Protein AF-A0A183H695-F1 (afdb_monomer_lite)

InterPro domains:
  IPR004589 DNA helicase, ATP-dependent, RecQ type [TIGR00614] (78-274)
  IPR011545 DEAD/DEAH-box helicase domain [PF00270] (89-266)
  IPR014001 Helicase superfamily 1/2, ATP-binding domain [PS51192] (96-278)
  IPR014001 Helicase superfamily 1/2, ATP-binding domain [SM00487] (84-280)
  IPR027417 P-loop containing nucleoside triphosphate hydrolase [G3DSA:3.40.50.300] (45-280)
  IPR027417 P-loop containing nucleoside triphosphate hydrolase [SSF52540] (64-277)

Foldseek 3Di:
DVVVVVVVVVVVVVVVVVVVVVVVVVVVVVVVVVVVVVVVVVVVVVVVVVVVVVVVLVVVLVVLQDCPDPCNVVLCVCCCVQVVHNDQFPPLSSLLSCVLVLAAAEEAAAPPNCPVCSQVSLLQVFLAAEEEAEADVVVVVVVCVSCVVSVQAEEEDEPPDDPVRVVVVLVLLQDSPRRYRYYYYYLVRVLVDPSVLVSNLNSQVVQVVVPDSRSHYAYEYEQLLLCDPPRPNPDPSSLCLLVVCVSRPSHHYYYYHNDDDPVSVVSSCVSNVPPDHSYD

pLDDT: mean 87.27, std 10.46, range [51.22, 97.56]

Sequence (280 aa):
MESTRLVGAKLSAELSKLDEELGKIEEDMRSLRKRKHMLLERKAQIEKRIAERNVKNESSLNIWDSDDFQWMKECRRVLHDVFKLNDFRPLQRAVINAVLLKEDCLVVMSTGSGKSLCYQLPAVIMQGIVLVVSPLVALVEDQLYQLKKLGIDAATLNQSTTKEEICRVQTALIDSKALLRLLYVTPEKLAKSKRIMNRLEKCNDLKRLKLLLYGFQLIAIDEVHCCSQWGHDFRPDFKFLNVLKRQFQGVPLIGLTATATADVIDDVKNILGIPGFFFF

Secondary structure (DSSP, 8-state):
-HHHHHHHHHHHHHHHHHHHHHHHHHHHHHHHHHHHHHHHHHHHHHHHHHHHHHHHHHHHHHHHS-S-STTHHHHHHHHHHTT--SSPPTTHHHHHHHHHTT--EEEE--TTS-TTHHHHHHHHHSSS-EEEE-S-HHHHHHHHHHHHHTT--EEEESSS--HHHHHHHHHHTT-TT----EEEE-HHHHHH-HHHHHHHHHHHHHHHHTT-TT---EEEETTGGGG-TTSTT--GGGGGGHHHHHHSTT--EEEEES---HHHHHHHHHHHT-S-PEE-

Radius of gyration: 29.47 Å; chains: 1; bounding box: 90×52×81 Å

Organism: NCBI:txid387005

Structure (mmCIF, N/CA/C/O backbone):
data_AF-A0A183H695-F1
#
_entry.id   AF-A0A183H695-F1
#
loop_
_atom_site.group_PDB
_atom_site.id
_atom_site.type_symbol
_atom_site.label_atom_id
_atom_site.label_alt_id
_atom_site.label_comp_id
_atom_site.label_asym_id
_atom_site.label_entity_id
_atom_site.label_seq_id
_atom_site.pdbx_PDB_ins_code
_atom_site.Cartn_x
_atom_site.Cartn_y
_atom_site.Cartn_z
_atom_site.occupancy
_atom_site.B_iso_or_equiv
_atom_site.auth_seq_id
_atom_site.auth_comp_id
_atom_site.auth_asym_id
_atom_site.auth_atom_id
_atom_site.pdbx_PDB_model_num
ATOM 1 N N . MET A 1 1 ? 68.224 33.679 -57.044 1.00 53.94 1 MET A N 1
ATOM 2 C CA . MET A 1 1 ? 68.102 32.200 -57.079 1.00 53.94 1 MET A CA 1
ATOM 3 C C . MET A 1 1 ? 68.116 31.561 -55.686 1.00 53.94 1 MET A C 1
ATOM 5 O O . MET A 1 1 ? 67.451 30.551 -55.505 1.00 53.94 1 MET A O 1
ATOM 9 N N . GLU A 1 2 ? 68.800 32.139 -54.693 1.00 55.97 2 GLU A N 1
ATOM 10 C CA . GLU A 1 2 ? 68.881 31.603 -53.317 1.00 55.97 2 GLU A CA 1
ATOM 11 C C . GLU A 1 2 ? 67.575 31.732 -52.503 1.00 55.97 2 GLU A C 1
ATOM 13 O O . GLU A 1 2 ? 67.151 30.781 -51.854 1.00 55.97 2 GLU A O 1
ATOM 18 N N . SER A 1 3 ? 66.869 32.864 -52.624 1.00 56.69 3 SER A N 1
ATOM 19 C CA . SER A 1 3 ? 65.594 33.123 -51.924 1.00 56.69 3 SER A CA 1
ATOM 20 C C . SER A 1 3 ? 64.471 32.140 -52.313 1.00 56.69 3 SER A C 1
ATOM 22 O O . SER A 1 3 ? 63.755 31.625 -51.458 1.00 56.69 3 SER A O 1
ATOM 24 N N . THR A 1 4 ? 64.374 31.770 -53.594 1.00 59.25 4 THR A N 1
ATOM 25 C CA . THR A 1 4 ? 63.356 30.834 -54.108 1.00 59.25 4 THR A CA 1
ATOM 26 C C . THR A 1 4 ? 63.581 29.393 -53.628 1.00 59.25 4 THR A C 1
ATOM 28 O O . THR A 1 4 ? 62.620 28.666 -53.389 1.00 59.25 4 THR A O 1
ATOM 31 N N . ARG A 1 5 ? 64.843 28.982 -53.427 1.00 60.72 5 ARG A N 1
ATOM 32 C CA . ARG A 1 5 ? 65.189 27.662 -52.865 1.00 60.72 5 ARG A CA 1
ATOM 33 C C . ARG A 1 5 ? 64.871 27.572 -51.369 1.00 60.72 5 ARG A C 1
ATOM 35 O O . ARG A 1 5 ? 64.401 26.534 -50.913 1.00 60.72 5 ARG A O 1
ATOM 42 N N . LEU A 1 6 ? 65.067 28.662 -50.623 1.00 62.72 6 LEU A N 1
ATOM 43 C CA . LEU A 1 6 ? 64.782 28.724 -49.186 1.00 62.72 6 LEU A CA 1
ATOM 44 C C . LEU A 1 6 ? 63.271 28.678 -48.882 1.00 62.72 6 LEU A C 1
ATOM 46 O O . LEU A 1 6 ? 62.848 28.039 -47.920 1.00 62.72 6 LEU A O 1
ATOM 50 N N . VAL A 1 7 ? 62.456 29.324 -49.724 1.00 71.00 7 VAL A N 1
ATOM 51 C CA . VAL A 1 7 ? 60.984 29.284 -49.634 1.00 71.00 7 VAL A CA 1
ATOM 52 C C . VAL A 1 7 ? 60.449 27.884 -49.949 1.00 71.00 7 VAL A C 1
ATOM 54 O O . VAL A 1 7 ? 59.610 27.379 -49.207 1.00 71.00 7 VAL A O 1
ATOM 57 N N . GLY A 1 8 ? 60.987 27.216 -50.977 1.00 71.94 8 GLY A N 1
ATOM 58 C CA . GLY A 1 8 ? 60.619 25.833 -51.304 1.00 71.94 8 GLY A CA 1
ATOM 59 C C . GLY A 1 8 ? 60.926 24.840 -50.176 1.00 71.94 8 GLY A C 1
ATOM 60 O O . GLY A 1 8 ? 60.102 23.982 -49.872 1.00 71.94 8 GLY A O 1
ATOM 61 N N . ALA A 1 9 ? 62.065 24.998 -49.493 1.00 76.06 9 ALA A N 1
ATOM 62 C CA . ALA A 1 9 ? 62.429 24.155 -48.353 1.00 76.06 9 ALA A CA 1
ATOM 63 C C . ALA A 1 9 ? 61.519 24.372 -47.127 1.00 76.06 9 ALA A C 1
ATOM 65 O O . ALA A 1 9 ? 61.143 23.405 -46.466 1.00 76.06 9 ALA A O 1
ATOM 66 N N . LYS A 1 10 ? 61.121 25.623 -46.836 1.00 79.12 10 LYS A N 1
ATOM 67 C CA . LYS A 1 10 ? 60.176 25.928 -45.744 1.00 79.12 10 LYS A CA 1
ATOM 68 C C . LYS A 1 10 ? 58.784 25.355 -46.005 1.00 79.12 10 LYS A C 1
ATOM 70 O O . LYS A 1 10 ? 58.238 24.706 -45.120 1.00 79.12 10 LYS A O 1
ATOM 75 N N . LEU A 1 11 ? 58.255 25.537 -47.217 1.00 84.19 11 LEU A N 1
ATOM 76 C CA . LEU A 1 11 ? 56.952 24.990 -47.608 1.00 84.19 11 LEU A CA 1
ATOM 77 C C . LEU A 1 11 ? 56.951 23.457 -47.576 1.00 84.19 11 LEU A C 1
ATOM 79 O O . LEU A 1 11 ? 55.992 22.860 -47.108 1.00 84.19 11 LEU A O 1
ATOM 83 N N . SER A 1 12 ? 58.043 22.811 -47.997 1.00 83.81 12 SER A N 1
ATOM 84 C CA . SER A 1 12 ? 58.173 21.350 -47.916 1.00 83.81 12 SER A CA 1
ATOM 85 C C . SER A 1 12 ? 58.174 20.833 -46.473 1.00 83.81 12 SER A C 1
ATOM 87 O O . SER A 1 12 ? 57.600 19.779 -46.206 1.00 83.81 12 SER A O 1
ATOM 89 N N . ALA A 1 13 ? 58.809 21.550 -45.542 1.00 85.31 13 ALA A N 1
ATOM 90 C CA . ALA A 1 13 ? 58.819 21.177 -44.129 1.00 85.31 13 ALA A CA 1
ATOM 91 C C . ALA A 1 13 ? 57.453 21.401 -43.458 1.00 85.31 13 ALA A C 1
ATOM 93 O O . ALA A 1 13 ? 57.052 20.624 -42.596 1.00 85.31 13 ALA A O 1
ATOM 94 N N . GLU A 1 14 ? 56.737 22.454 -43.851 1.00 89.44 14 GLU A N 1
ATOM 95 C CA . GLU A 1 14 ? 55.379 22.740 -43.382 1.00 89.44 14 GLU A CA 1
ATOM 96 C C . GLU A 1 14 ? 54.373 21.699 -43.894 1.00 89.44 14 GLU A C 1
ATOM 98 O O . GLU A 1 14 ? 53.573 21.184 -43.117 1.00 89.44 14 GLU A O 1
ATOM 103 N N . LEU A 1 15 ? 54.495 21.297 -45.162 1.00 89.19 15 LEU A N 1
ATOM 104 C CA . LEU A 1 15 ? 53.674 20.249 -45.772 1.00 89.19 15 LEU A CA 1
ATOM 105 C C . LEU A 1 15 ? 53.892 18.891 -45.083 1.00 89.19 15 LEU A C 1
ATOM 107 O O . LEU A 1 15 ? 52.927 18.226 -44.727 1.00 89.19 15 LEU A O 1
ATOM 111 N N . SER A 1 16 ? 55.143 18.544 -44.756 1.00 89.69 16 SER A N 1
ATOM 112 C CA . SER A 1 16 ? 55.452 17.324 -43.994 1.00 89.69 16 SER A CA 1
ATOM 113 C C . SER A 1 16 ? 54.843 17.310 -42.587 1.00 89.69 16 SER A C 1
ATOM 115 O O . SER A 1 16 ? 54.488 16.239 -42.100 1.00 89.69 16 SER A O 1
ATOM 117 N N . LYS A 1 17 ? 54.737 18.465 -41.914 1.00 91.62 17 LYS A N 1
ATOM 118 C CA . LYS A 1 17 ? 54.084 18.553 -40.596 1.00 91.62 17 LYS A CA 1
ATOM 119 C C . LYS A 1 17 ? 52.571 18.386 -40.707 1.00 91.62 17 LYS A C 1
ATOM 121 O O . LYS A 1 17 ? 51.983 17.696 -39.881 1.00 91.62 17 LYS A O 1
ATOM 126 N N . LEU A 1 18 ? 51.963 18.992 -41.729 1.00 91.69 18 LEU A N 1
ATOM 127 C CA . LEU A 1 18 ? 50.535 18.841 -42.005 1.00 91.69 18 LEU A CA 1
ATOM 128 C C . LEU A 1 18 ? 50.178 17.387 -42.337 1.00 91.69 18 LEU A C 1
ATOM 130 O O . LEU A 1 18 ? 49.190 16.882 -41.812 1.00 91.69 18 LEU A O 1
ATOM 134 N N . ASP A 1 19 ? 51.000 16.692 -43.126 1.00 91.31 19 ASP A N 1
ATOM 135 C CA . ASP A 1 19 ? 50.801 15.268 -43.428 1.00 91.31 19 ASP A CA 1
ATOM 136 C C . ASP A 1 19 ? 50.888 14.391 -42.166 1.00 91.31 19 ASP A C 1
ATOM 138 O O . ASP A 1 19 ? 50.102 13.457 -41.995 1.00 91.31 19 ASP A O 1
ATOM 142 N N . GLU A 1 20 ? 51.803 14.707 -41.243 1.00 92.81 20 GLU A N 1
ATOM 143 C CA . GLU A 1 20 ? 51.924 13.990 -39.969 1.00 92.81 20 GLU A CA 1
ATOM 144 C C . GLU A 1 20 ? 50.702 14.220 -39.057 1.00 92.81 20 GLU A C 1
ATOM 146 O O . GLU A 1 20 ? 50.201 13.278 -38.435 1.00 92.81 20 GLU A O 1
ATOM 151 N N . GLU A 1 21 ? 50.190 15.454 -38.983 1.00 93.50 21 GLU A N 1
ATOM 152 C CA . GLU A 1 21 ? 48.962 15.772 -38.241 1.00 93.50 21 GLU A CA 1
ATOM 153 C C . GLU A 1 21 ? 47.725 15.110 -38.861 1.00 93.50 21 GLU A C 1
ATOM 155 O O . GLU A 1 21 ? 46.920 14.522 -38.134 1.00 93.50 21 GLU A O 1
ATOM 160 N N . LEU A 1 22 ? 47.594 15.135 -40.191 1.00 91.62 22 LEU A N 1
ATOM 161 C CA . LEU A 1 22 ? 46.520 14.440 -40.904 1.00 91.62 22 LEU A CA 1
ATOM 162 C C . LEU A 1 22 ? 46.563 12.931 -40.637 1.00 91.62 22 LEU A C 1
ATOM 164 O O . LEU A 1 22 ? 45.527 12.342 -40.329 1.00 91.62 22 LEU A O 1
ATOM 168 N N . GLY A 1 23 ? 47.751 12.318 -40.655 1.00 93.00 23 GLY A N 1
ATOM 169 C CA . GLY A 1 23 ? 47.925 10.902 -40.327 1.00 93.00 23 GLY A CA 1
ATOM 170 C C . GLY A 1 23 ? 47.458 10.548 -38.909 1.00 93.00 23 GLY A C 1
ATOM 171 O O . GLY A 1 23 ? 46.755 9.551 -38.722 1.00 93.00 23 GLY A O 1
ATOM 172 N N . LYS A 1 24 ? 47.773 11.393 -37.915 1.00 93.81 24 LYS A N 1
ATOM 173 C CA . LYS A 1 24 ? 47.293 11.228 -36.527 1.00 93.81 24 LYS A CA 1
ATOM 174 C C . LYS A 1 24 ? 45.771 11.342 -36.441 1.00 93.81 24 LYS A C 1
ATOM 176 O O . LYS A 1 24 ? 45.127 10.486 -35.838 1.00 93.81 24 LYS A O 1
ATOM 181 N N . ILE A 1 25 ? 45.179 12.338 -37.105 1.00 94.25 25 ILE A N 1
ATOM 182 C CA . ILE A 1 25 ? 43.719 12.517 -37.151 1.00 94.25 25 ILE A CA 1
ATOM 183 C C . ILE A 1 25 ? 43.036 11.308 -37.810 1.00 94.25 25 ILE A C 1
ATOM 185 O O . ILE A 1 25 ? 41.985 10.860 -37.347 1.00 94.25 25 ILE A O 1
ATOM 189 N N . GLU A 1 26 ? 43.608 10.739 -38.871 1.00 93.94 26 GLU A N 1
ATOM 190 C CA . GLU A 1 26 ? 43.071 9.539 -39.520 1.00 93.94 26 GLU A CA 1
ATOM 191 C C . GLU A 1 26 ? 43.140 8.289 -38.632 1.00 93.94 26 GLU A C 1
ATOM 193 O O . GLU A 1 26 ? 42.235 7.443 -38.660 1.00 93.94 26 GLU A O 1
ATOM 198 N N . GLU A 1 27 ? 44.199 8.149 -37.837 1.00 93.88 27 GLU A N 1
ATOM 199 C CA . GLU A 1 27 ? 44.325 7.086 -36.841 1.00 93.88 27 GLU A CA 1
ATOM 200 C C . GLU A 1 27 ? 43.297 7.247 -35.710 1.00 93.88 27 GLU A C 1
ATOM 202 O O . GLU A 1 27 ? 42.583 6.291 -35.380 1.00 93.88 27 GLU A O 1
ATOM 207 N N . ASP A 1 28 ? 43.108 8.470 -35.216 1.00 93.75 28 ASP A N 1
ATOM 208 C CA . ASP A 1 28 ? 42.072 8.801 -34.237 1.00 93.75 28 ASP A CA 1
ATOM 209 C C . ASP A 1 28 ? 40.662 8.556 -34.786 1.00 93.75 28 ASP A C 1
ATOM 211 O O . ASP A 1 28 ? 39.820 7.949 -34.121 1.00 93.75 28 ASP A O 1
ATOM 215 N N . MET A 1 29 ? 40.386 8.931 -36.037 1.00 93.62 29 MET A N 1
ATOM 216 C CA . MET A 1 29 ? 39.111 8.615 -36.685 1.00 93.62 29 MET A CA 1
ATOM 217 C C . MET A 1 29 ? 38.877 7.104 -36.777 1.00 93.62 29 MET A C 1
ATOM 219 O O . MET A 1 29 ? 37.747 6.644 -36.574 1.00 93.62 29 MET A O 1
ATOM 223 N N . ARG A 1 30 ? 39.915 6.309 -37.067 1.00 94.38 30 ARG A N 1
ATOM 224 C CA . ARG A 1 30 ? 39.816 4.840 -37.075 1.00 94.38 30 ARG A CA 1
ATOM 225 C C . ARG A 1 30 ? 39.520 4.293 -35.680 1.00 94.38 30 ARG A C 1
ATOM 227 O O . ARG A 1 30 ? 38.617 3.460 -35.542 1.00 94.38 30 ARG A O 1
ATOM 234 N N . SER A 1 31 ? 40.214 4.777 -34.652 1.00 93.31 31 SER A N 1
ATOM 235 C CA . SER A 1 31 ? 40.004 4.342 -33.266 1.00 93.31 31 SER A CA 1
ATOM 236 C C . SER A 1 31 ? 38.591 4.697 -32.773 1.00 93.31 31 SER A C 1
ATOM 238 O O . SER A 1 31 ? 37.879 3.841 -32.232 1.00 93.31 31 SER A O 1
ATOM 240 N N . LEU A 1 32 ? 38.119 5.911 -33.071 1.00 93.62 32 LEU A N 1
ATOM 241 C CA . LEU A 1 32 ? 36.776 6.386 -32.743 1.00 93.62 32 LEU A CA 1
ATOM 242 C C . LEU A 1 32 ? 35.688 5.605 -33.483 1.00 93.62 32 LEU A C 1
ATOM 244 O O . LEU A 1 32 ? 34.679 5.243 -32.873 1.00 93.62 32 LEU A O 1
ATOM 248 N N . ARG A 1 33 ? 35.884 5.273 -34.766 1.00 93.81 33 ARG A N 1
ATOM 249 C CA . ARG A 1 33 ? 34.954 4.414 -35.523 1.00 93.81 33 ARG A CA 1
ATOM 250 C C . ARG A 1 33 ? 34.848 3.019 -34.907 1.00 93.81 33 ARG A C 1
ATOM 252 O O . ARG A 1 33 ? 33.733 2.524 -34.737 1.00 93.81 33 ARG A O 1
ATOM 259 N N . LYS A 1 34 ? 35.971 2.417 -34.499 1.00 93.94 34 LYS A N 1
ATOM 260 C CA . LYS A 1 34 ? 35.982 1.117 -33.805 1.00 93.94 34 LYS A CA 1
ATOM 261 C C . LYS A 1 34 ? 35.241 1.187 -32.467 1.00 93.94 34 LYS A C 1
ATOM 263 O O . LYS A 1 34 ? 34.415 0.325 -32.171 1.00 93.94 34 LYS A O 1
ATOM 268 N N . ARG A 1 35 ? 35.470 2.247 -31.681 1.00 94.12 35 ARG A N 1
ATOM 269 C CA . ARG A 1 35 ? 34.755 2.479 -30.415 1.00 94.12 35 ARG A CA 1
ATOM 270 C C . ARG A 1 35 ? 33.255 2.682 -30.629 1.00 94.12 35 ARG A C 1
ATOM 272 O O . ARG A 1 35 ? 32.464 2.097 -29.895 1.00 94.12 35 ARG A O 1
ATOM 279 N N . LYS A 1 36 ? 32.856 3.454 -31.646 1.00 94.25 36 LYS A N 1
ATOM 280 C CA . LYS A 1 36 ? 31.448 3.637 -32.033 1.00 94.25 36 LYS A CA 1
ATOM 281 C C . LYS A 1 36 ? 30.789 2.297 -32.358 1.00 94.25 36 LYS A C 1
ATOM 283 O O . LYS A 1 36 ? 29.680 2.055 -31.896 1.00 94.25 36 LYS A O 1
ATOM 288 N N . HIS A 1 37 ? 31.470 1.430 -33.108 1.00 93.12 37 HIS A N 1
ATOM 289 C CA . HIS A 1 37 ? 30.944 0.111 -33.457 1.00 93.12 37 HIS A CA 1
ATOM 290 C C . HIS A 1 37 ? 30.713 -0.764 -32.214 1.00 93.12 37 HIS A C 1
ATOM 292 O O . HIS A 1 37 ? 29.595 -1.228 -32.012 1.00 93.12 37 HIS A O 1
ATOM 298 N N . MET A 1 38 ? 31.699 -0.867 -31.311 1.00 92.81 38 MET A N 1
ATOM 299 C CA . MET A 1 38 ? 31.525 -1.583 -30.034 1.00 92.81 38 MET A CA 1
ATOM 300 C C . MET A 1 38 ? 30.371 -1.026 -29.188 1.00 92.81 38 MET A C 1
ATOM 302 O O . MET A 1 38 ? 29.632 -1.783 -28.560 1.00 92.81 38 MET A O 1
ATOM 306 N N . LEU A 1 39 ? 30.212 0.301 -29.136 1.00 93.06 39 LEU A N 1
ATOM 307 C CA . LEU A 1 39 ? 29.118 0.924 -28.387 1.00 93.06 39 LEU A CA 1
ATOM 308 C C . LEU A 1 39 ? 27.751 0.603 -29.003 1.00 93.06 39 LEU A C 1
ATOM 310 O O . LEU A 1 39 ? 26.803 0.371 -28.256 1.00 93.06 39 LEU A O 1
ATOM 314 N N . LEU A 1 40 ? 27.646 0.555 -30.335 1.00 90.19 40 LEU A N 1
ATOM 315 C CA . LEU A 1 40 ? 26.415 0.172 -31.031 1.00 90.19 40 LEU A CA 1
ATOM 316 C C . LEU A 1 40 ? 26.055 -1.298 -30.792 1.00 90.19 40 LEU A C 1
ATOM 318 O O . LEU A 1 40 ? 24.899 -1.585 -30.490 1.00 90.19 40 LEU A O 1
ATOM 322 N N . GLU A 1 41 ? 27.026 -2.212 -30.846 1.00 90.81 41 GLU A N 1
ATOM 323 C CA . GLU A 1 41 ? 26.795 -3.626 -30.517 1.00 90.81 41 GLU A CA 1
ATOM 324 C C . GLU A 1 41 ? 26.328 -3.796 -29.068 1.00 90.81 41 GLU A C 1
ATOM 326 O O . GLU A 1 41 ? 25.330 -4.470 -28.802 1.00 90.81 41 GLU A O 1
ATOM 331 N N . ARG A 1 42 ? 26.998 -3.129 -28.120 1.00 91.31 42 ARG A N 1
ATOM 332 C CA . ARG A 1 42 ? 26.612 -3.167 -26.705 1.00 91.31 42 ARG A CA 1
ATOM 333 C C . ARG A 1 42 ? 25.224 -2.566 -26.479 1.00 91.31 42 ARG A C 1
ATOM 335 O O . ARG A 1 42 ? 24.457 -3.107 -25.686 1.00 91.31 42 ARG A O 1
ATOM 342 N N . LYS A 1 43 ? 24.880 -1.483 -27.185 1.00 90.06 43 LYS A N 1
ATOM 343 C CA . LYS A 1 43 ? 23.542 -0.878 -27.152 1.00 90.06 43 LYS A CA 1
ATOM 344 C C . LYS A 1 43 ? 22.480 -1.873 -27.634 1.00 90.06 43 LYS A C 1
ATOM 346 O O . LYS A 1 43 ? 21.520 -2.103 -26.905 1.00 90.06 43 LYS A O 1
ATOM 351 N N . ALA A 1 44 ? 22.691 -2.518 -28.782 1.00 86.88 44 ALA A N 1
ATOM 352 C CA . ALA A 1 44 ? 21.759 -3.504 -29.335 1.00 86.88 44 ALA A CA 1
ATOM 353 C C . ALA A 1 44 ? 21.563 -4.716 -28.403 1.00 86.88 44 ALA A C 1
ATOM 355 O O . ALA A 1 44 ? 20.445 -5.195 -28.217 1.00 86.88 44 ALA A O 1
ATOM 356 N N . GLN A 1 45 ? 22.634 -5.189 -27.755 1.00 87.38 45 GLN A N 1
ATOM 357 C CA . GLN A 1 45 ? 22.543 -6.253 -26.749 1.00 87.38 45 GLN A CA 1
ATOM 358 C C . GLN A 1 45 ? 21.703 -5.834 -25.534 1.00 87.38 45 GLN A C 1
ATOM 360 O O . GLN A 1 45 ? 20.906 -6.630 -25.037 1.00 87.38 45 GLN A O 1
ATOM 365 N N . ILE A 1 46 ? 21.863 -4.599 -25.050 1.00 85.94 46 ILE A N 1
ATOM 366 C CA . ILE A 1 46 ? 21.067 -4.068 -23.935 1.00 85.94 46 ILE A CA 1
ATOM 367 C C . ILE A 1 46 ? 19.595 -3.934 -24.345 1.00 85.94 46 ILE A C 1
ATOM 369 O O . ILE A 1 46 ? 18.730 -4.400 -23.608 1.00 85.94 46 ILE A O 1
ATOM 373 N N . GLU A 1 47 ? 19.307 -3.376 -25.524 1.00 82.25 47 GLU A N 1
ATOM 374 C CA . GLU A 1 47 ? 17.940 -3.251 -26.057 1.00 82.25 47 GLU A CA 1
ATOM 375 C C . GLU A 1 47 ? 17.249 -4.617 -26.170 1.00 82.25 47 GLU A C 1
ATOM 377 O O . GLU A 1 47 ? 16.114 -4.774 -25.716 1.00 82.25 47 GLU A O 1
ATOM 382 N N . LYS A 1 48 ? 17.955 -5.640 -26.670 1.00 81.12 48 LYS A N 1
ATOM 383 C CA . LYS A 1 48 ? 17.438 -7.014 -26.732 1.00 81.12 48 LYS A CA 1
ATOM 384 C C . LYS A 1 48 ? 17.114 -7.578 -25.344 1.00 81.12 48 LYS A C 1
ATOM 386 O O . LYS A 1 48 ? 16.032 -8.124 -25.147 1.00 81.12 48 LYS A O 1
ATOM 391 N N . ARG A 1 49 ? 18.009 -7.410 -24.361 1.00 77.88 49 ARG A N 1
ATOM 392 C CA . ARG A 1 49 ? 17.770 -7.871 -22.977 1.00 77.88 49 ARG A CA 1
ATOM 393 C C . ARG A 1 49 ? 16.597 -7.143 -22.316 1.00 77.88 49 ARG A C 1
ATOM 395 O O . ARG A 1 49 ? 15.877 -7.758 -21.533 1.00 77.88 49 ARG A O 1
ATOM 402 N N . ILE A 1 50 ? 16.397 -5.858 -22.620 1.00 74.19 50 ILE A N 1
ATOM 403 C CA . ILE A 1 50 ? 15.230 -5.091 -22.158 1.00 74.19 50 ILE A CA 1
ATOM 404 C C . ILE A 1 50 ? 13.947 -5.672 -22.764 1.00 74.19 50 ILE A C 1
ATOM 406 O O . ILE A 1 50 ? 13.007 -5.944 -22.023 1.00 74.19 50 ILE A O 1
ATOM 410 N N . ALA A 1 51 ? 13.922 -5.934 -24.074 1.00 68.88 51 ALA A N 1
ATOM 411 C CA . ALA A 1 51 ? 12.760 -6.519 -24.742 1.00 68.88 51 ALA A CA 1
ATOM 412 C C . ALA A 1 51 ? 12.398 -7.905 -24.174 1.00 68.88 51 ALA A C 1
ATOM 414 O O . ALA A 1 51 ? 11.246 -8.151 -23.823 1.00 68.88 51 ALA A O 1
ATOM 415 N N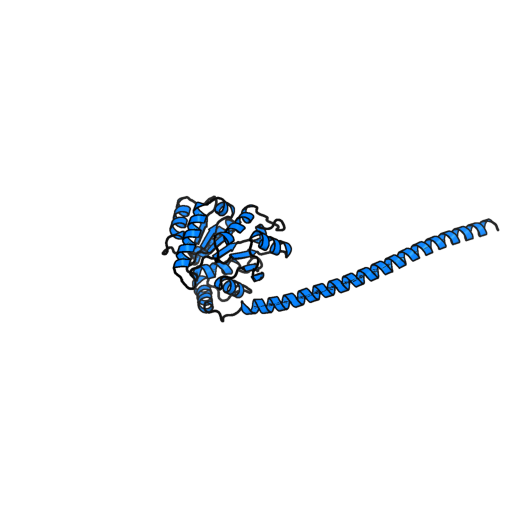 . GLU A 1 52 ? 13.385 -8.787 -23.994 1.00 68.94 52 GLU A N 1
ATOM 416 C CA . GLU A 1 52 ? 13.188 -10.114 -23.392 1.00 68.94 52 GLU A CA 1
ATOM 417 C C . GLU A 1 52 ? 12.659 -10.033 -21.950 1.00 68.94 52 GLU A C 1
ATOM 419 O O . GLU A 1 52 ? 11.814 -10.834 -21.540 1.00 68.94 52 GLU A O 1
ATOM 424 N N . ARG A 1 53 ? 13.136 -9.053 -21.170 1.00 68.38 53 ARG A N 1
ATOM 425 C CA . ARG A 1 53 ? 12.659 -8.806 -19.804 1.00 68.38 53 ARG A CA 1
ATOM 426 C C . ARG A 1 53 ? 11.223 -8.285 -19.792 1.00 68.38 53 ARG A C 1
ATOM 428 O O . ARG A 1 53 ? 10.445 -8.737 -18.956 1.00 68.38 53 ARG A O 1
ATOM 435 N N . ASN A 1 54 ? 10.863 -7.396 -20.715 1.00 60.75 54 ASN A N 1
ATOM 436 C CA . ASN A 1 54 ? 9.512 -6.843 -20.811 1.00 60.75 54 ASN A CA 1
ATOM 437 C C . ASN A 1 54 ? 8.480 -7.923 -21.155 1.00 60.75 54 ASN A C 1
ATOM 439 O O . ASN A 1 54 ? 7.460 -7.999 -20.483 1.00 60.75 54 ASN A O 1
ATOM 443 N N . VAL A 1 55 ? 8.783 -8.833 -22.087 1.00 59.75 55 VAL A N 1
ATOM 444 C CA . VAL A 1 55 ? 7.896 -9.968 -22.422 1.00 59.75 55 VAL A CA 1
ATOM 445 C C . VAL A 1 55 ? 7.683 -10.903 -21.219 1.00 59.75 55 VAL A C 1
ATOM 447 O O . VAL A 1 55 ? 6.567 -11.359 -20.951 1.00 59.75 55 VAL A O 1
ATOM 450 N N . LYS A 1 56 ? 8.738 -11.175 -20.437 1.00 60.25 56 LYS A N 1
ATOM 451 C CA . LYS A 1 56 ? 8.617 -11.941 -19.181 1.00 60.25 56 LYS A CA 1
ATOM 452 C C . LYS A 1 56 ? 7.803 -11.202 -18.117 1.00 60.25 56 LYS A C 1
ATOM 454 O O . LYS A 1 56 ? 7.055 -11.835 -17.377 1.00 60.25 56 LYS A O 1
ATOM 459 N N . ASN A 1 57 ? 7.928 -9.881 -18.041 1.00 60.19 57 ASN A N 1
ATOM 460 C CA . ASN A 1 57 ? 7.134 -9.071 -17.124 1.00 60.19 57 ASN A CA 1
ATOM 461 C C . ASN A 1 57 ? 5.659 -9.031 -17.533 1.00 60.19 57 ASN A C 1
ATOM 463 O O . ASN A 1 57 ? 4.816 -9.256 -16.680 1.00 60.19 57 ASN A O 1
ATOM 467 N N . GLU A 1 58 ? 5.334 -8.818 -18.809 1.00 59.69 58 GLU A N 1
ATOM 468 C CA . GLU A 1 58 ? 3.947 -8.808 -19.303 1.00 59.69 58 GLU A CA 1
ATOM 469 C C . GLU A 1 58 ? 3.249 -10.149 -19.070 1.00 59.69 58 GLU A C 1
ATOM 471 O O . GLU A 1 58 ? 2.133 -10.189 -18.560 1.00 59.69 58 GLU A O 1
ATOM 476 N N . SER A 1 59 ? 3.928 -11.262 -19.355 1.00 60.66 59 SER A N 1
ATOM 477 C CA . SER A 1 59 ? 3.389 -12.594 -19.049 1.00 60.66 59 SER A CA 1
ATOM 478 C C . SER A 1 59 ? 3.184 -12.815 -17.548 1.00 60.66 59 SER A C 1
ATOM 480 O O . SER A 1 59 ? 2.184 -13.412 -17.160 1.00 60.66 59 SER A O 1
ATOM 482 N N . SER A 1 60 ? 4.072 -12.286 -16.700 1.00 67.44 60 SER A N 1
ATOM 483 C CA . SER A 1 60 ? 3.916 -12.338 -15.240 1.00 67.44 60 SER A CA 1
ATOM 484 C C . SER A 1 60 ? 2.776 -11.441 -14.742 1.00 67.44 60 SER A C 1
ATOM 486 O O . SER A 1 60 ? 2.029 -11.841 -13.856 1.00 67.44 60 SER A O 1
ATOM 488 N N . LEU A 1 61 ? 2.606 -10.250 -15.320 1.00 70.62 61 LEU A N 1
ATOM 489 C CA . LEU A 1 61 ? 1.542 -9.299 -14.985 1.00 70.62 61 LEU A CA 1
ATOM 490 C C . LEU A 1 61 ? 0.161 -9.827 -15.389 1.00 70.62 61 LEU A C 1
ATOM 492 O O . LEU A 1 61 ? -0.789 -9.677 -14.625 1.00 70.62 61 LEU A O 1
ATOM 496 N N . ASN A 1 62 ? 0.061 -10.507 -16.535 1.00 73.56 62 ASN A N 1
ATOM 497 C CA . ASN A 1 62 ? -1.190 -11.101 -17.014 1.00 73.56 62 ASN A CA 1
ATOM 498 C C . ASN A 1 62 ? -1.745 -12.179 -16.068 1.00 73.56 62 ASN A C 1
ATOM 500 O O . ASN A 1 62 ? -2.957 -12.351 -15.998 1.00 73.56 62 ASN A O 1
ATOM 504 N N . ILE A 1 63 ? -0.886 -12.882 -15.317 1.00 83.62 63 ILE A N 1
ATOM 505 C CA . ILE A 1 63 ? -1.327 -13.851 -14.295 1.00 83.62 63 ILE A CA 1
ATOM 506 C C . ILE A 1 63 ? -2.106 -13.136 -13.189 1.00 83.62 63 ILE A C 1
ATOM 508 O O . ILE A 1 63 ? -3.117 -13.635 -12.697 1.00 83.62 63 ILE A O 1
ATOM 512 N N . TRP A 1 64 ? -1.629 -11.957 -12.798 1.00 90.00 64 TRP A N 1
ATOM 513 C CA . TRP A 1 64 ? -2.220 -11.172 -11.725 1.00 90.00 64 TRP A CA 1
ATOM 514 C C . TRP A 1 64 ? -3.436 -10.381 -12.194 1.00 90.00 64 TRP A C 1
ATOM 516 O O . TRP A 1 64 ? -4.360 -10.174 -11.412 1.00 90.00 64 TRP A O 1
ATOM 526 N N . ASP A 1 65 ? -3.481 -9.967 -13.458 1.00 89.88 65 ASP A N 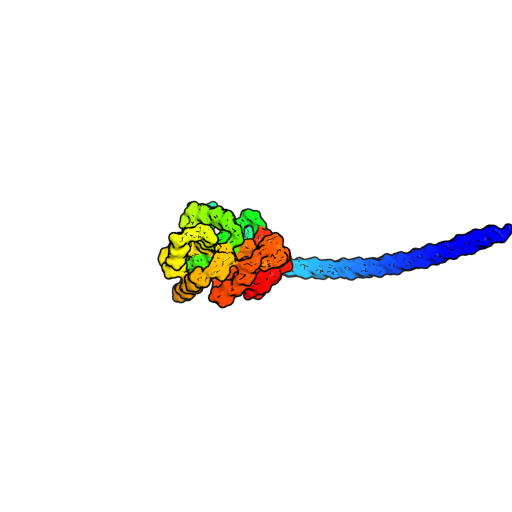1
ATOM 527 C CA . ASP A 1 65 ? -4.588 -9.193 -14.021 1.00 89.88 65 ASP A CA 1
ATOM 528 C C . ASP A 1 65 ? -5.773 -10.064 -14.489 1.00 89.88 65 ASP A C 1
ATOM 530 O O . ASP A 1 65 ? -6.319 -9.875 -15.574 1.00 89.88 65 ASP A O 1
ATOM 534 N N . SER A 1 66 ? -6.185 -11.020 -13.651 1.00 89.38 66 SER A N 1
ATOM 535 C CA . SER A 1 66 ? -7.297 -11.942 -13.912 1.00 89.38 66 SER A CA 1
ATOM 536 C C . SER A 1 66 ? -8.439 -11.796 -12.894 1.00 89.38 66 SER A C 1
ATOM 538 O O . SER A 1 66 ? -8.247 -11.380 -11.747 1.00 89.38 66 SER A O 1
ATOM 540 N N . ASP A 1 67 ? -9.648 -12.159 -13.327 1.00 89.81 67 ASP A N 1
ATOM 541 C CA . ASP A 1 67 ? -10.845 -12.308 -12.492 1.00 89.81 67 ASP A CA 1
ATOM 542 C C . ASP A 1 67 ? -11.021 -13.721 -11.910 1.00 89.81 67 ASP A C 1
ATOM 544 O O . ASP A 1 67 ? -11.951 -13.950 -11.138 1.00 89.81 67 ASP A O 1
ATOM 548 N N . ASP A 1 68 ? -10.125 -14.657 -12.232 1.00 90.69 68 ASP A N 1
ATOM 549 C CA . ASP A 1 68 ? -10.251 -16.072 -11.853 1.00 90.69 68 ASP A CA 1
ATOM 550 C C . ASP A 1 68 ? -9.984 -16.337 -10.360 1.00 90.69 68 ASP A C 1
ATOM 552 O O . ASP A 1 68 ? -10.225 -17.434 -9.851 1.00 90.69 68 ASP A O 1
ATOM 556 N N . PHE A 1 69 ? -9.491 -15.340 -9.620 1.00 91.00 69 PHE A N 1
ATOM 557 C CA . PHE A 1 69 ? -9.241 -15.475 -8.190 1.00 91.00 69 PHE A CA 1
ATOM 558 C C . PHE A 1 69 ? -10.546 -15.490 -7.381 1.00 91.00 69 PHE A C 1
ATOM 560 O O . PHE A 1 69 ? -11.438 -14.663 -7.564 1.00 91.00 69 PHE A O 1
ATOM 567 N N . GLN A 1 70 ? -10.617 -16.375 -6.384 1.00 91.88 70 GLN A N 1
ATOM 568 C CA . GLN A 1 70 ? -11.817 -16.608 -5.562 1.00 91.88 70 GLN A CA 1
ATOM 569 C C . GLN A 1 70 ? -12.411 -15.354 -4.883 1.00 91.88 70 GLN A C 1
ATOM 571 O O . GLN A 1 70 ? -13.610 -15.313 -4.612 1.00 91.88 70 GLN A O 1
ATOM 576 N N . TRP A 1 71 ? -11.603 -14.325 -4.600 1.00 92.25 71 TRP A N 1
ATOM 577 C CA . TRP A 1 71 ? -12.054 -13.077 -3.967 1.00 92.25 71 TRP A CA 1
ATOM 578 C C . TRP A 1 71 ? -12.547 -12.027 -4.964 1.00 92.25 71 TRP A C 1
ATOM 580 O O . TRP A 1 71 ? -13.172 -11.059 -4.541 1.00 92.25 71 TRP A O 1
ATOM 590 N N . MET A 1 72 ? -12.317 -12.183 -6.270 1.00 94.38 72 MET A N 1
ATOM 591 C CA . MET A 1 72 ? -12.562 -11.106 -7.237 1.00 94.38 72 MET A CA 1
ATOM 592 C C . MET A 1 72 ? -14.025 -10.694 -7.339 1.00 94.38 72 MET A C 1
ATOM 594 O O . MET A 1 72 ? -14.323 -9.506 -7.471 1.00 94.38 72 MET A O 1
ATOM 598 N N . LYS A 1 73 ? -14.952 -11.642 -7.176 1.00 94.38 73 LYS A N 1
ATOM 599 C CA . LYS A 1 73 ? -16.384 -11.336 -7.076 1.00 94.38 73 LYS A CA 1
ATOM 600 C C . LYS A 1 73 ? -16.681 -10.376 -5.919 1.00 94.38 73 LYS A C 1
ATOM 602 O O . LYS A 1 73 ? -17.429 -9.416 -6.087 1.00 94.38 73 LYS A O 1
ATOM 607 N N . GLU A 1 74 ? -16.070 -10.619 -4.764 1.00 94.44 74 GLU A N 1
ATOM 608 C CA . GLU A 1 74 ? -16.210 -9.765 -3.586 1.00 94.44 74 GLU A CA 1
ATOM 609 C C . GLU A 1 74 ? -15.471 -8.434 -3.766 1.00 94.44 74 GLU A C 1
ATOM 611 O O . GLU A 1 74 ? -16.011 -7.386 -3.420 1.00 94.44 74 GLU A O 1
ATOM 616 N N . CYS A 1 75 ? -14.289 -8.439 -4.392 1.00 95.69 75 CYS A N 1
ATOM 617 C CA . CYS A 1 75 ? -13.571 -7.217 -4.753 1.00 95.69 75 CYS A CA 1
ATOM 618 C C . CYS A 1 75 ? -14.414 -6.302 -5.640 1.00 95.69 75 CYS A C 1
ATOM 620 O O . CYS A 1 75 ? -14.514 -5.114 -5.347 1.00 95.69 75 CYS A O 1
ATOM 622 N N . ARG A 1 76 ? -15.063 -6.840 -6.678 1.00 96.44 76 ARG A N 1
ATOM 623 C CA . ARG A 1 76 ? -15.958 -6.072 -7.559 1.00 96.44 76 ARG A CA 1
ATOM 624 C C . ARG A 1 76 ? -17.175 -5.537 -6.813 1.00 96.44 76 ARG A C 1
ATOM 626 O O . ARG A 1 76 ? -17.537 -4.377 -6.991 1.00 96.44 76 ARG A O 1
ATOM 633 N N . ARG A 1 77 ? -17.762 -6.347 -5.928 1.00 96.56 77 ARG A N 1
ATOM 634 C CA . ARG A 1 77 ? -18.870 -5.914 -5.071 1.00 96.56 77 ARG A CA 1
ATOM 635 C C . ARG A 1 77 ? -18.456 -4.750 -4.171 1.00 96.56 77 ARG A C 1
ATOM 637 O O . ARG A 1 77 ? -19.133 -3.733 -4.149 1.00 96.56 77 ARG A O 1
ATOM 644 N N . VAL A 1 78 ? -17.329 -4.858 -3.466 1.00 96.19 78 VAL A N 1
ATOM 645 C CA . VAL A 1 78 ? -16.810 -3.790 -2.595 1.00 96.19 78 VAL A CA 1
ATOM 646 C C . VAL A 1 78 ? -16.426 -2.544 -3.397 1.00 96.19 78 VAL A C 1
ATOM 648 O O . VAL A 1 78 ? -16.729 -1.428 -2.973 1.00 96.19 78 VAL A O 1
ATOM 651 N N . LEU A 1 79 ? -15.810 -2.714 -4.568 1.00 97.31 79 LEU A N 1
ATOM 652 C CA . LEU A 1 79 ? -15.459 -1.622 -5.475 1.00 97.31 79 LEU A CA 1
ATOM 653 C C . LEU A 1 79 ? -16.689 -0.780 -5.850 1.00 97.31 79 LEU A C 1
ATOM 655 O O . LEU A 1 79 ? -16.666 0.445 -5.727 1.00 97.31 79 LEU A O 1
ATOM 659 N N . HIS A 1 80 ? -17.775 -1.445 -6.238 1.00 97.56 80 HIS A N 1
ATOM 660 C CA . HIS A 1 80 ? -19.016 -0.789 -6.628 1.00 97.56 80 HIS A CA 1
ATOM 661 C C . HIS A 1 80 ? -19.815 -0.280 -5.418 1.00 97.56 80 HIS A C 1
ATOM 663 O O . HIS A 1 80 ? -20.154 0.900 -5.332 1.00 97.56 80 HIS A O 1
ATOM 669 N N . ASP A 1 81 ? -20.098 -1.144 -4.444 1.00 97.25 81 ASP A N 1
ATOM 670 C CA . ASP A 1 81 ? -21.047 -0.855 -3.366 1.00 97.25 81 ASP A CA 1
ATOM 671 C C . ASP A 1 81 ? -20.465 0.066 -2.294 1.00 97.25 81 ASP A C 1
ATOM 673 O O . ASP A 1 81 ? -21.200 0.882 -1.732 1.00 97.25 81 ASP A O 1
ATOM 677 N N . VAL A 1 82 ? -19.166 -0.049 -2.008 1.00 96.44 82 VAL A N 1
ATOM 678 C CA . VAL A 1 82 ? -18.490 0.751 -0.979 1.00 96.44 82 VAL A CA 1
ATOM 679 C C . VAL A 1 82 ? -17.766 1.919 -1.624 1.00 96.44 82 VAL A C 1
ATOM 681 O O . VAL A 1 82 ? -18.088 3.060 -1.318 1.00 96.44 82 VAL A O 1
ATOM 684 N N . PHE A 1 83 ? -16.838 1.655 -2.548 1.00 96.44 83 PHE A N 1
ATOM 685 C CA . PHE A 1 83 ? -15.997 2.702 -3.142 1.00 96.44 83 PHE A CA 1
ATOM 686 C C . PHE A 1 83 ? -16.690 3.508 -4.248 1.00 96.44 83 PHE A C 1
ATOM 688 O O . PHE A 1 83 ? -16.157 4.540 -4.649 1.00 96.44 83 PHE A O 1
ATOM 695 N N . LYS A 1 84 ? -17.882 3.092 -4.707 1.00 96.62 84 LYS A N 1
ATOM 696 C CA . LYS A 1 84 ? -18.660 3.778 -5.756 1.00 96.62 84 LYS A CA 1
ATOM 697 C C . LYS A 1 84 ? -17.882 3.928 -7.068 1.00 96.62 84 LYS A C 1
ATOM 699 O O . LYS A 1 84 ? -18.008 4.934 -7.764 1.00 96.62 84 LYS A O 1
ATOM 704 N N . LEU A 1 85 ? -17.070 2.923 -7.396 1.00 95.94 85 LEU A N 1
ATOM 705 C CA . LEU A 1 85 ? -16.281 2.845 -8.623 1.00 95.94 85 LEU A CA 1
ATOM 706 C C . LEU A 1 85 ? -16.804 1.717 -9.518 1.00 95.94 85 LEU A C 1
ATOM 708 O O . LEU A 1 85 ? -17.179 0.653 -9.032 1.00 95.94 85 LEU A O 1
ATOM 712 N N . ASN A 1 86 ? -16.804 1.947 -10.831 1.00 94.31 86 ASN A N 1
ATOM 713 C CA . ASN A 1 86 ? -17.357 0.990 -11.794 1.00 94.31 86 ASN A CA 1
ATOM 714 C C . ASN A 1 86 ? -16.384 -0.144 -12.132 1.00 94.31 86 ASN A C 1
ATOM 716 O O . ASN A 1 86 ? -16.804 -1.290 -12.255 1.00 94.31 86 ASN A O 1
ATOM 720 N N . ASP A 1 87 ? -15.098 0.172 -12.297 1.00 95.81 87 ASP A N 1
ATOM 721 C CA . ASP A 1 87 ? -14.086 -0.818 -12.664 1.00 95.81 87 ASP A CA 1
ATOM 722 C C . ASP A 1 87 ? -12.696 -0.434 -12.151 1.00 95.81 87 ASP A C 1
ATOM 724 O O . ASP A 1 87 ? -12.444 0.714 -11.760 1.00 95.81 87 ASP A O 1
ATOM 728 N N . PHE A 1 88 ? -11.800 -1.417 -12.142 1.00 95.94 88 PHE A N 1
ATOM 729 C CA . PHE A 1 88 ? -10.403 -1.225 -11.787 1.00 95.94 88 PHE A CA 1
ATOM 730 C C . PHE A 1 88 ? -9.676 -0.438 -12.874 1.00 95.94 88 PHE A C 1
ATOM 732 O O . PHE A 1 88 ? -9.825 -0.679 -14.070 1.00 95.94 88 PHE A O 1
ATOM 739 N N . ARG A 1 89 ? -8.827 0.493 -12.450 1.00 95.19 89 ARG A N 1
ATOM 740 C CA . ARG A 1 89 ? -7.842 1.126 -13.328 1.00 95.19 89 ARG A CA 1
ATOM 741 C C . ARG A 1 89 ? -6.689 0.154 -13.603 1.00 95.19 89 ARG A C 1
ATOM 743 O O . ARG A 1 89 ? -6.513 -0.801 -12.839 1.00 95.19 89 ARG A O 1
ATOM 750 N N . PRO A 1 90 ? -5.870 0.412 -14.641 1.00 92.50 90 PRO A N 1
ATOM 751 C CA . PRO A 1 90 ? -4.714 -0.424 -14.945 1.00 92.50 90 PRO A CA 1
ATOM 752 C C . PRO A 1 90 ? -3.854 -0.704 -13.706 1.00 92.50 90 PRO A C 1
ATOM 754 O O . PRO A 1 90 ? -3.675 0.177 -12.862 1.00 92.50 90 PRO A O 1
ATOM 757 N N . LEU A 1 91 ? -3.348 -1.936 -13.606 1.00 92.56 91 LEU A N 1
ATOM 758 C CA . LEU A 1 91 ? -2.545 -2.483 -12.499 1.00 92.56 91 LEU A CA 1
ATOM 759 C C . LEU A 1 91 ? -3.264 -2.658 -11.152 1.00 92.56 91 LEU A C 1
ATOM 761 O O . LEU A 1 91 ? -2.825 -3.485 -10.359 1.00 92.56 91 LEU A O 1
ATOM 765 N N . GLN A 1 92 ? -4.371 -1.960 -10.871 1.00 96.06 92 GLN A N 1
ATOM 766 C CA . GLN A 1 92 ? -5.031 -2.058 -9.561 1.00 96.06 92 GLN A CA 1
ATOM 767 C C . GLN A 1 92 ? -5.471 -3.486 -9.241 1.00 96.06 92 GLN A C 1
ATOM 769 O O . GLN A 1 92 ? -5.190 -3.982 -8.152 1.00 96.06 92 GLN A O 1
ATOM 774 N N . ARG A 1 93 ? -6.127 -4.158 -10.194 1.00 96.00 93 ARG A N 1
ATOM 775 C CA . ARG A 1 93 ? -6.577 -5.546 -10.034 1.00 96.00 93 ARG A CA 1
ATOM 776 C C . ARG A 1 93 ? -5.397 -6.486 -9.785 1.00 96.00 93 ARG A C 1
ATOM 778 O O . ARG A 1 93 ? -5.420 -7.232 -8.811 1.00 96.00 93 ARG A O 1
ATOM 785 N N . ALA A 1 94 ? -4.350 -6.381 -10.601 1.00 95.19 94 ALA A N 1
ATOM 786 C CA . ALA A 1 94 ? -3.133 -7.172 -10.455 1.00 95.19 94 ALA A CA 1
ATOM 787 C C . ALA A 1 94 ? -2.492 -7.028 -9.065 1.00 95.19 94 ALA A C 1
ATOM 789 O O . ALA A 1 94 ? -2.229 -8.024 -8.391 1.00 95.19 94 ALA A O 1
ATOM 790 N N . VAL A 1 95 ? -2.325 -5.790 -8.596 1.00 95.50 95 VAL A N 1
ATOM 791 C CA . VAL A 1 95 ? -1.759 -5.505 -7.272 1.00 95.50 95 VAL A CA 1
ATOM 792 C C . VAL A 1 95 ? -2.653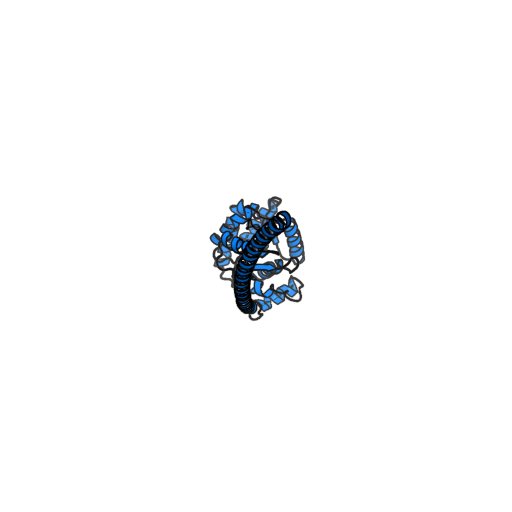 -6.044 -6.154 1.00 95.50 95 VAL A C 1
ATOM 794 O O . VAL A 1 95 ? -2.157 -6.658 -5.213 1.00 95.50 95 VAL A O 1
ATOM 797 N N . ILE A 1 96 ? -3.971 -5.841 -6.245 1.00 95.81 96 ILE A N 1
ATOM 798 C CA . ILE A 1 96 ? -4.930 -6.335 -5.246 1.00 95.81 96 ILE A CA 1
ATOM 799 C C . ILE A 1 96 ? -4.880 -7.865 -5.162 1.00 95.81 96 ILE A C 1
ATOM 801 O O . ILE A 1 96 ? -4.862 -8.408 -4.059 1.00 95.81 96 ILE A O 1
ATOM 805 N N . ASN A 1 97 ? -4.806 -8.557 -6.301 1.00 95.06 97 ASN A N 1
ATOM 806 C CA . ASN A 1 97 ? -4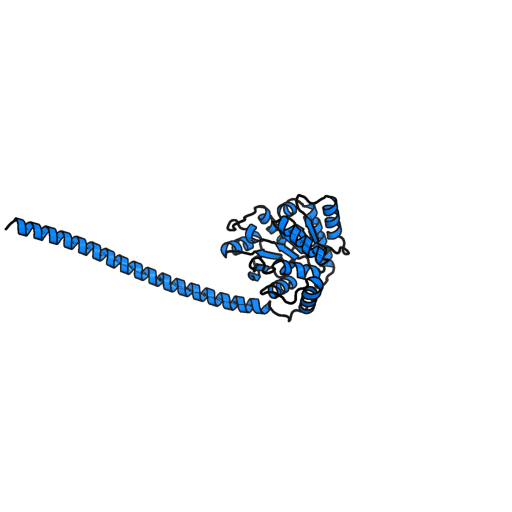.679 -10.013 -6.348 1.00 95.06 97 ASN A CA 1
ATOM 807 C C . ASN A 1 97 ? -3.383 -10.500 -5.693 1.00 95.06 97 ASN A C 1
ATOM 809 O O . ASN A 1 97 ? -3.428 -11.418 -4.875 1.00 95.06 97 ASN A O 1
ATOM 813 N N . ALA A 1 98 ? -2.253 -9.852 -5.984 1.00 93.88 98 ALA A N 1
ATOM 814 C CA . ALA A 1 98 ? -0.969 -10.171 -5.361 1.00 93.88 98 ALA A CA 1
ATOM 815 C C . ALA A 1 98 ? -0.998 -9.966 -3.840 1.00 93.88 98 ALA A C 1
ATOM 817 O O . ALA A 1 98 ? -0.644 -10.863 -3.074 1.00 93.88 98 ALA A O 1
ATOM 818 N N . VAL A 1 99 ? -1.534 -8.833 -3.384 1.00 93.19 99 VAL A N 1
ATOM 819 C CA . VAL A 1 99 ? -1.699 -8.532 -1.957 1.00 93.19 99 VAL A CA 1
ATOM 820 C C . VAL A 1 99 ? -2.608 -9.547 -1.258 1.00 93.19 99 VAL A C 1
ATOM 822 O O . VAL A 1 99 ? -2.299 -9.990 -0.151 1.00 93.19 99 VAL A O 1
ATOM 825 N N . LEU A 1 100 ? -3.722 -9.941 -1.883 1.00 92.12 100 LEU A N 1
ATOM 826 C CA . LEU A 1 100 ? -4.656 -10.920 -1.317 1.00 92.12 100 LEU A CA 1
ATOM 827 C C . LEU A 1 100 ? -4.095 -12.352 -1.320 1.00 92.12 100 LEU A C 1
ATOM 829 O O . LEU A 1 100 ? -4.476 -13.140 -0.451 1.00 92.12 100 LEU A O 1
ATOM 833 N N . LEU A 1 101 ? -3.130 -12.656 -2.197 1.00 91.00 101 LEU A N 1
ATOM 834 C CA . LEU A 1 101 ? -2.283 -13.853 -2.112 1.00 91.00 101 LEU A CA 1
ATOM 835 C C . LEU A 1 101 ? -1.145 -13.756 -1.088 1.00 91.00 101 LEU A C 1
ATOM 837 O O . LEU A 1 101 ? -0.438 -14.738 -0.879 1.00 91.00 101 LEU A O 1
ATOM 841 N N . LYS A 1 102 ? -1.032 -12.630 -0.374 1.00 90.12 102 LYS A N 1
ATOM 842 C CA . LYS A 1 102 ? 0.020 -12.337 0.611 1.00 90.12 102 LYS A CA 1
ATOM 843 C C . LYS A 1 102 ? 1.416 -12.201 0.007 1.00 90.12 102 LYS A C 1
ATOM 845 O O . LYS A 1 102 ? 2.405 -12.431 0.702 1.00 90.12 102 LYS A O 1
ATOM 850 N N . GLU A 1 103 ? 1.487 -11.773 -1.245 1.00 91.50 103 GLU A N 1
ATOM 851 C CA . GLU A 1 103 ? 2.749 -11.449 -1.889 1.00 91.50 103 GLU A CA 1
ATOM 852 C C . GLU A 1 103 ? 3.227 -10.044 -1.521 1.00 91.50 103 GLU A C 1
ATOM 854 O O . GLU A 1 103 ? 2.441 -9.102 -1.361 1.00 91.50 103 GLU A O 1
ATOM 859 N N . ASP A 1 104 ? 4.545 -9.897 -1.432 1.00 92.69 104 ASP A N 1
ATOM 860 C CA . ASP A 1 104 ? 5.171 -8.594 -1.262 1.00 92.69 104 ASP A CA 1
ATOM 861 C C . ASP A 1 104 ? 5.219 -7.855 -2.595 1.00 92.69 104 ASP A C 1
ATOM 863 O O . ASP A 1 104 ? 5.705 -8.373 -3.602 1.00 92.69 104 ASP A O 1
ATOM 867 N N . CYS A 1 105 ? 4.732 -6.617 -2.599 1.00 93.38 105 CYS A N 1
ATOM 868 C CA . CYS A 1 105 ? 4.549 -5.834 -3.816 1.00 93.38 105 CYS A CA 1
ATOM 869 C C . CYS A 1 105 ? 5.319 -4.511 -3.754 1.00 93.38 105 CYS A C 1
ATOM 871 O O . CYS A 1 105 ? 5.280 -3.805 -2.746 1.00 93.38 105 CYS A O 1
ATOM 873 N N . LEU A 1 106 ? 5.973 -4.142 -4.854 1.00 93.31 106 LEU A N 1
ATOM 874 C CA . LEU A 1 106 ? 6.477 -2.793 -5.087 1.00 93.31 106 LEU A CA 1
ATOM 875 C C . LEU A 1 106 ? 5.759 -2.211 -6.303 1.00 93.31 106 LEU A C 1
ATOM 877 O O . LEU A 1 106 ? 5.859 -2.755 -7.398 1.00 93.31 106 LEU A O 1
ATOM 881 N N . VAL A 1 107 ? 5.026 -1.124 -6.083 1.00 93.75 107 VAL A N 1
ATOM 882 C CA . VAL A 1 107 ? 4.043 -0.589 -7.023 1.00 93.75 107 VAL A CA 1
ATOM 883 C C . VAL A 1 107 ? 4.438 0.819 -7.442 1.00 93.75 107 VAL A C 1
ATOM 885 O O . VAL A 1 107 ? 4.488 1.735 -6.613 1.00 93.75 107 VAL A O 1
ATOM 888 N N . VAL A 1 108 ? 4.680 0.999 -8.738 1.00 92.94 108 VAL A N 1
ATOM 889 C CA . VAL A 1 108 ? 5.021 2.286 -9.346 1.00 92.94 108 VAL A CA 1
ATOM 890 C C . VAL A 1 108 ? 3.877 2.717 -10.255 1.00 92.94 108 VAL A C 1
ATOM 892 O O . VAL A 1 108 ? 3.786 2.341 -11.417 1.00 92.94 108 VAL A O 1
ATOM 895 N N . MET A 1 109 ? 2.988 3.555 -9.726 1.00 92.94 109 MET A N 1
ATOM 896 C CA . M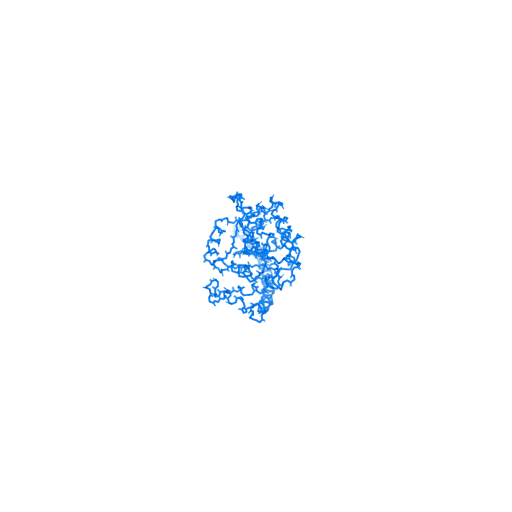ET A 1 109 ? 1.846 4.084 -10.478 1.00 92.94 109 MET A CA 1
ATOM 897 C C . MET A 1 109 ? 1.822 5.599 -10.376 1.00 92.94 109 MET A C 1
ATOM 899 O O . MET A 1 109 ? 1.932 6.141 -9.276 1.00 92.94 109 MET A O 1
ATOM 903 N N . SER A 1 110 ? 1.582 6.299 -11.484 1.00 91.69 110 SER A N 1
ATOM 904 C CA . SER A 1 110 ? 1.551 7.766 -11.509 1.00 91.69 110 SER A CA 1
ATOM 905 C C . SER A 1 110 ? 0.584 8.374 -10.477 1.00 91.69 110 SER A C 1
ATOM 907 O O . SER A 1 110 ? -0.349 7.738 -9.963 1.00 91.69 110 SER A O 1
ATOM 909 N N . THR A 1 111 ? 0.822 9.631 -10.105 1.00 88.00 111 THR A N 1
ATOM 910 C CA . THR A 1 111 ? -0.082 10.373 -9.216 1.00 88.00 111 THR A CA 1
ATOM 911 C C . THR A 1 111 ? -1.488 10.419 -9.807 1.00 88.00 111 THR A C 1
ATOM 913 O O . THR A 1 111 ? -1.667 10.539 -11.014 1.00 88.00 111 THR A O 1
ATOM 916 N N . GLY A 1 112 ? -2.499 10.255 -8.956 1.00 86.94 112 GLY A N 1
ATOM 917 C CA . GLY A 1 112 ? -3.890 10.211 -9.398 1.00 86.94 112 GLY A CA 1
ATOM 918 C C . GLY A 1 112 ? -4.337 8.874 -9.993 1.00 86.94 112 GLY A C 1
ATOM 919 O O . GLY A 1 112 ? -5.540 8.697 -10.134 1.00 86.94 112 GLY A O 1
ATOM 920 N N . SER A 1 113 ? -3.451 7.898 -10.240 1.00 88.62 113 SER A N 1
ATOM 921 C CA . SER A 1 113 ? -3.829 6.565 -10.761 1.00 88.62 113 SER A CA 1
ATOM 922 C C . SER A 1 113 ? -4.616 5.689 -9.779 1.00 88.62 113 SER A C 1
ATOM 924 O O . SER A 1 113 ? -5.103 4.631 -10.157 1.00 88.62 113 SER A O 1
ATOM 926 N N . GLY A 1 114 ? -4.808 6.144 -8.537 1.00 91.81 114 GLY A N 1
ATOM 927 C CA . GLY A 1 114 ? -5.604 5.434 -7.531 1.00 91.81 114 GLY A CA 1
ATOM 928 C C . GLY A 1 114 ? -4.817 4.377 -6.754 1.00 91.81 114 GLY A C 1
ATOM 929 O O . GLY A 1 114 ? -5.368 3.332 -6.426 1.00 91.81 114 GLY A O 1
ATOM 930 N N . LYS A 1 115 ? -3.542 4.652 -6.444 1.00 94.94 115 LYS A N 1
ATOM 931 C CA . LYS A 1 115 ? -2.661 3.788 -5.634 1.00 94.94 115 LYS A CA 1
ATOM 932 C C . LYS A 1 115 ? -3.284 3.350 -4.307 1.00 94.94 115 LYS A C 1
ATOM 934 O O . LYS A 1 115 ? -3.115 2.211 -3.891 1.00 94.94 115 LYS A O 1
ATOM 939 N N . SER A 1 116 ? -4.020 4.248 -3.651 1.00 95.94 116 SER A N 1
ATOM 940 C CA . SER A 1 116 ? -4.609 3.986 -2.337 1.00 95.94 116 SER A CA 1
ATOM 941 C C . SER A 1 116 ? -5.617 2.836 -2.350 1.00 95.94 116 SER A C 1
ATOM 943 O O . SER A 1 116 ? -5.669 2.054 -1.401 1.00 95.94 116 SER A O 1
ATOM 945 N N . LEU A 1 117 ? -6.351 2.659 -3.454 1.00 96.94 117 LEU A N 1
ATOM 946 C CA . LEU A 1 117 ? -7.315 1.571 -3.607 1.00 96.94 117 LEU A CA 1
ATOM 947 C C . LEU A 1 117 ? -6.653 0.192 -3.463 1.00 96.94 117 LEU A C 1
ATOM 949 O O . LEU A 1 117 ? -7.269 -0.719 -2.913 1.00 96.94 117 LEU A O 1
ATOM 953 N N . CYS A 1 118 ? -5.388 0.062 -3.881 1.00 96.75 118 CYS A N 1
ATOM 954 C CA . CYS A 1 118 ? -4.636 -1.191 -3.847 1.00 96.75 118 CYS A CA 1
ATOM 955 C C . CYS A 1 118 ? -4.423 -1.750 -2.434 1.00 96.75 118 CYS A C 1
ATOM 957 O O . CYS A 1 118 ? -4.188 -2.944 -2.295 1.00 96.75 118 CYS A O 1
ATOM 959 N N . TYR A 1 119 ? -4.525 -0.921 -1.390 1.00 96.00 119 TYR A N 1
ATOM 960 C CA . TYR A 1 119 ? -4.502 -1.371 0.007 1.00 96.00 119 TYR A CA 1
ATOM 961 C C . TYR A 1 119 ? -5.815 -1.080 0.752 1.00 96.00 119 TYR A C 1
ATOM 963 O O . TYR A 1 119 ? -6.159 -1.805 1.685 1.00 96.00 119 TYR A O 1
ATOM 971 N N . GLN A 1 120 ? -6.590 -0.071 0.334 1.00 96.94 120 GLN A N 1
ATOM 972 C CA . GLN A 1 120 ? -7.884 0.266 0.940 1.00 96.94 120 GLN A CA 1
ATOM 973 C C . GLN A 1 120 ? -8.961 -0.774 0.642 1.00 96.94 120 GLN A C 1
ATOM 975 O O . GLN A 1 120 ? -9.703 -1.149 1.546 1.00 96.94 120 GLN A O 1
ATOM 980 N N . LEU A 1 121 ? -9.052 -1.267 -0.594 1.00 96.31 121 LEU A N 1
ATOM 981 C CA . LEU A 1 121 ? -10.038 -2.288 -0.937 1.00 96.31 121 LEU A CA 1
ATOM 982 C C . LEU A 1 121 ? -9.747 -3.610 -0.216 1.00 96.31 121 LEU A C 1
ATOM 984 O O . LEU A 1 121 ? -10.666 -4.133 0.423 1.00 96.31 121 LEU A O 1
ATOM 988 N N . PRO A 1 122 ? -8.494 -4.115 -0.193 1.00 94.75 122 PRO A N 1
ATOM 989 C CA . PRO A 1 122 ? -8.146 -5.226 0.679 1.00 94.75 122 PRO A CA 1
ATOM 990 C C . PRO A 1 122 ? -8.537 -4.974 2.137 1.00 94.75 122 PRO A C 1
ATOM 992 O O . PRO A 1 122 ? -9.063 -5.880 2.771 1.00 94.75 122 PRO A O 1
ATOM 995 N N . ALA A 1 123 ? -8.353 -3.765 2.683 1.00 93.25 123 ALA A N 1
ATOM 996 C CA . ALA A 1 123 ? -8.698 -3.468 4.080 1.00 93.25 123 ALA A CA 1
ATOM 997 C C . ALA A 1 123 ? -10.171 -3.738 4.431 1.00 93.25 123 ALA A C 1
ATOM 999 O O . ALA A 1 123 ? -10.482 -4.086 5.569 1.00 93.25 123 ALA A O 1
ATOM 1000 N N . VAL A 1 124 ? -11.075 -3.561 3.466 1.00 92.44 124 VAL A N 1
ATOM 1001 C CA . VAL A 1 124 ? -12.516 -3.774 3.653 1.00 92.44 124 VAL A CA 1
ATOM 1002 C C . VAL A 1 124 ? -12.873 -5.259 3.575 1.00 92.44 124 VAL A C 1
ATOM 1004 O O . VAL A 1 124 ? -13.709 -5.734 4.342 1.00 92.44 124 VAL A O 1
ATOM 1007 N N . ILE A 1 125 ? -12.227 -5.994 2.671 1.00 89.69 125 ILE A N 1
ATOM 1008 C CA . ILE A 1 125 ? -12.487 -7.423 2.434 1.00 89.69 125 ILE A CA 1
ATOM 1009 C C . ILE A 1 125 ? -11.835 -8.283 3.517 1.00 89.69 125 ILE A C 1
ATOM 1011 O O . ILE A 1 125 ? -12.397 -9.275 3.982 1.00 89.69 125 ILE A O 1
ATOM 1015 N N . MET A 1 126 ? -10.633 -7.896 3.937 1.00 85.56 126 MET A N 1
ATOM 1016 C CA . MET A 1 126 ? -9.875 -8.596 4.958 1.00 85.56 126 MET A CA 1
ATOM 1017 C C . MET A 1 126 ? -10.468 -8.333 6.341 1.00 85.56 126 MET A C 1
ATOM 1019 O O . MET A 1 126 ? -10.909 -7.236 6.674 1.00 85.56 126 MET A O 1
ATOM 1023 N N . GLN A 1 127 ? -10.395 -9.339 7.211 1.00 75.44 127 GLN A N 1
ATOM 1024 C CA . GLN A 1 127 ? -10.682 -9.169 8.643 1.00 75.44 127 GLN A CA 1
ATOM 1025 C C . GLN A 1 127 ? -9.454 -8.623 9.403 1.00 75.44 127 GLN A C 1
ATOM 1027 O O . GLN A 1 127 ? -9.471 -8.453 10.623 1.00 75.44 127 GLN A O 1
ATOM 1032 N N . GLY A 1 128 ? -8.376 -8.342 8.663 1.00 80.31 128 GLY A N 1
ATOM 1033 C CA . GLY A 1 128 ? -7.148 -7.656 9.047 1.00 80.31 128 GLY A CA 1
ATOM 1034 C C . GLY A 1 128 ? -7.291 -6.173 9.363 1.00 80.31 128 GLY A C 1
ATOM 1035 O O . GLY A 1 128 ? -8.345 -5.583 9.178 1.00 80.31 128 GLY A O 1
ATOM 1036 N N . ILE A 1 129 ? -6.213 -5.596 9.897 1.00 89.50 129 ILE A N 1
ATOM 1037 C CA . ILE A 1 129 ? -5.998 -4.144 9.862 1.00 89.50 129 ILE A CA 1
ATOM 1038 C C . ILE A 1 129 ? -4.893 -3.906 8.843 1.00 89.50 129 ILE A C 1
ATOM 1040 O O . ILE A 1 129 ? -3.919 -4.662 8.803 1.00 89.50 129 ILE A O 1
ATOM 1044 N N . VAL A 1 130 ? -5.055 -2.867 8.035 1.00 94.69 130 VAL A N 1
ATOM 1045 C CA . VAL A 1 130 ? -4.002 -2.369 7.157 1.00 94.69 130 VAL A CA 1
ATOM 1046 C C . VAL A 1 130 ? -3.263 -1.255 7.882 1.00 94.69 130 VAL A C 1
ATOM 1048 O O . VAL A 1 130 ? -3.842 -0.208 8.179 1.00 94.69 130 VAL A O 1
ATOM 1051 N N . LEU A 1 131 ? -1.992 -1.492 8.192 1.00 95.81 131 LEU A N 1
ATOM 1052 C CA . LEU A 1 131 ? -1.088 -0.473 8.708 1.00 95.81 131 LEU A CA 1
ATOM 1053 C C . LEU A 1 131 ? -0.525 0.307 7.523 1.00 95.81 131 LEU A C 1
ATOM 1055 O O . LEU A 1 131 ? 0.222 -0.254 6.728 1.00 95.81 131 LEU A O 1
ATOM 1059 N N . VAL A 1 132 ? -0.856 1.589 7.417 1.00 96.56 132 VAL A N 1
ATOM 1060 C CA . VAL A 1 132 ? -0.353 2.470 6.363 1.00 96.56 132 VAL A CA 1
ATOM 1061 C C . VAL A 1 132 ? 0.689 3.410 6.957 1.00 96.56 132 VAL A C 1
ATOM 1063 O O . VAL A 1 132 ? 0.369 4.271 7.773 1.00 96.56 132 VAL A O 1
ATOM 1066 N N . VAL A 1 133 ? 1.944 3.257 6.554 1.00 95.50 133 VAL A N 1
ATOM 1067 C CA . VAL A 1 133 ? 3.022 4.186 6.892 1.00 95.50 133 VAL A CA 1
ATOM 1068 C C . VAL A 1 133 ? 3.063 5.259 5.816 1.00 95.50 133 VAL A C 1
ATOM 1070 O O . VAL A 1 133 ? 3.311 4.937 4.659 1.00 95.50 133 VAL A O 1
ATOM 1073 N N . SER A 1 134 ? 2.810 6.517 6.179 1.00 94.38 134 SER A N 1
ATOM 1074 C CA . SER A 1 134 ? 2.822 7.633 5.223 1.00 94.38 134 SER A CA 1
ATOM 1075 C C . SER A 1 134 ? 3.603 8.834 5.776 1.00 94.38 134 SER A C 1
ATOM 1077 O O . SER A 1 134 ? 3.457 9.164 6.959 1.00 94.38 134 SER A O 1
ATOM 1079 N N . PRO A 1 135 ? 4.435 9.501 4.951 1.00 90.25 135 PRO A N 1
ATOM 1080 C CA . PRO A 1 135 ? 5.220 10.657 5.376 1.00 90.25 135 PRO A CA 1
ATOM 1081 C C . PRO A 1 135 ? 4.419 11.964 5.460 1.00 90.25 135 PRO A C 1
ATOM 1083 O O . PRO A 1 135 ? 4.880 12.931 6.076 1.00 90.25 135 PRO A O 1
ATOM 1086 N N . LEU A 1 136 ? 3.261 12.039 4.800 1.00 87.81 136 LEU A N 1
ATOM 1087 C CA . LEU A 1 136 ? 2.549 13.292 4.548 1.00 87.81 136 LEU A CA 1
ATOM 1088 C C . LEU A 1 136 ? 1.237 13.344 5.331 1.00 87.81 136 LEU A C 1
ATOM 1090 O O . LEU A 1 136 ? 0.224 12.793 4.911 1.00 87.81 136 LEU A O 1
ATOM 1094 N N . VAL A 1 137 ? 1.239 14.057 6.462 1.00 88.38 137 VAL A N 1
ATOM 1095 C CA . VAL A 1 137 ? 0.061 14.172 7.344 1.00 88.38 137 VAL A CA 1
ATOM 1096 C C . VAL A 1 137 ? -1.146 14.774 6.618 1.00 88.38 137 VAL A C 1
ATOM 1098 O O . VAL A 1 137 ? -2.241 14.240 6.748 1.00 88.38 137 VAL A O 1
ATOM 1101 N N . ALA A 1 138 ? -0.942 15.814 5.805 1.00 88.75 138 ALA A N 1
ATOM 1102 C CA . ALA A 1 138 ? -2.021 16.434 5.031 1.00 88.75 138 ALA A CA 1
ATOM 1103 C C . ALA A 1 138 ? -2.694 15.435 4.071 1.00 88.75 138 ALA A C 1
ATOM 1105 O O . ALA A 1 138 ? -3.917 15.358 4.006 1.00 88.75 138 ALA A O 1
ATOM 1106 N N . LEU A 1 139 ? -1.900 14.593 3.396 1.00 88.50 139 LEU A N 1
ATOM 1107 C CA . LEU A 1 139 ? -2.437 13.558 2.513 1.00 88.50 139 LEU A CA 1
ATOM 1108 C C . LEU A 1 139 ? -3.231 12.509 3.305 1.00 88.50 139 LEU A C 1
ATOM 1110 O O . LEU A 1 139 ? -4.277 12.053 2.851 1.00 88.50 139 LEU A O 1
ATOM 1114 N N . VAL A 1 140 ? -2.763 12.145 4.502 1.00 92.69 140 VAL A N 1
ATOM 1115 C CA . VAL A 1 140 ? -3.479 11.226 5.397 1.00 92.69 140 VAL A CA 1
ATOM 1116 C C . VAL A 1 140 ? -4.828 11.800 5.834 1.00 92.69 140 VAL A C 1
ATOM 1118 O O . VAL A 1 140 ? -5.810 11.062 5.862 1.00 92.69 140 VAL A O 1
ATOM 1121 N N . GLU A 1 141 ? -4.906 13.091 6.153 1.00 93.50 141 GLU A N 1
ATOM 1122 C CA . GLU A 1 141 ? -6.164 13.748 6.534 1.00 93.50 141 GLU A CA 1
ATOM 1123 C C . GLU A 1 141 ? -7.198 13.693 5.402 1.00 93.50 141 GLU A C 1
ATOM 1125 O O . GLU A 1 141 ? -8.349 13.310 5.643 1.00 93.50 141 GLU A O 1
ATOM 1130 N N . ASP A 1 142 ? -6.773 13.948 4.162 1.00 93.50 142 ASP A N 1
ATOM 1131 C CA . ASP A 1 142 ? -7.624 13.797 2.980 1.00 93.50 142 ASP A CA 1
ATOM 1132 C C . ASP A 1 142 ? -8.111 12.350 2.809 1.00 93.50 142 ASP A C 1
ATOM 1134 O O . ASP A 1 142 ? -9.301 12.115 2.570 1.00 93.50 142 ASP A O 1
ATOM 1138 N N . GLN A 1 143 ? -7.226 11.357 2.981 1.00 94.88 143 GLN A N 1
ATOM 1139 C CA . GLN A 1 143 ? -7.612 9.942 2.909 1.00 94.88 143 GLN A CA 1
ATOM 1140 C C . GLN A 1 143 ? -8.637 9.576 3.990 1.00 94.88 143 GLN A C 1
ATOM 1142 O O . GLN A 1 143 ? -9.646 8.937 3.688 1.00 94.88 143 GLN A O 1
ATOM 1147 N N . LEU A 1 144 ? -8.418 9.997 5.239 1.00 95.62 144 LEU A N 1
ATOM 1148 C CA . LEU A 1 144 ? -9.343 9.736 6.344 1.00 95.62 144 LEU A CA 1
ATOM 1149 C C . LEU A 1 144 ? -10.713 10.368 6.104 1.00 95.62 144 LEU A C 1
ATOM 1151 O O . LEU A 1 144 ? -11.738 9.740 6.376 1.00 95.62 144 LEU A O 1
ATOM 1155 N N . TYR A 1 145 ? -10.746 11.589 5.571 1.00 95.81 145 TYR A N 1
ATOM 1156 C CA . TYR A 1 145 ? -11.991 12.266 5.234 1.00 95.81 145 TYR A CA 1
ATOM 1157 C C . TYR A 1 145 ? -12.797 11.490 4.183 1.00 95.81 145 TYR A C 1
ATOM 1159 O O . TYR A 1 145 ? -14.004 11.295 4.355 1.00 95.81 145 TYR A O 1
ATOM 1167 N N . GLN A 1 146 ? -12.140 10.993 3.130 1.00 95.56 146 GLN A N 1
ATOM 1168 C CA . GLN A 1 146 ? -12.802 10.179 2.107 1.00 95.56 146 GLN A CA 1
ATOM 1169 C C . GLN A 1 146 ? -13.270 8.831 2.665 1.00 95.56 146 GLN A C 1
ATOM 1171 O O . GLN A 1 146 ? -14.429 8.468 2.483 1.00 95.56 146 GLN A O 1
ATOM 1176 N N . LEU A 1 147 ? -12.426 8.120 3.416 1.00 96.69 147 LEU A N 1
ATOM 1177 C CA . LEU A 1 147 ? -12.789 6.838 4.033 1.00 96.69 147 LEU A CA 1
ATOM 1178 C C . LEU A 1 147 ? -13.996 6.974 4.969 1.00 96.69 147 LEU A C 1
ATOM 1180 O O . LEU A 1 147 ? -14.916 6.156 4.914 1.00 96.69 147 LEU A O 1
ATOM 1184 N N . LYS A 1 148 ? -14.055 8.059 5.750 1.00 96.12 148 LYS A N 1
ATOM 1185 C CA . LYS A 1 148 ? -15.196 8.362 6.620 1.00 96.12 148 LYS A CA 1
ATOM 1186 C C . LYS A 1 148 ? -16.490 8.569 5.830 1.00 96.12 148 LYS A C 1
ATOM 1188 O O . LYS A 1 148 ? -17.534 8.083 6.261 1.00 96.12 148 LYS A O 1
ATOM 1193 N N . LYS A 1 149 ? -16.445 9.244 4.674 1.00 96.75 149 LYS A N 1
ATOM 1194 C CA . LYS A 1 149 ? -17.616 9.390 3.784 1.00 96.75 149 LYS A CA 1
ATOM 1195 C C . LYS A 1 149 ? -18.118 8.055 3.243 1.00 96.75 149 LYS A C 1
ATOM 1197 O O . LYS A 1 149 ? -19.317 7.899 3.046 1.00 96.75 149 LYS A O 1
ATOM 1202 N N . LEU A 1 150 ? -17.210 7.108 3.028 1.00 96.12 150 LEU A N 1
ATOM 1203 C CA . LEU A 1 150 ? -17.533 5.751 2.587 1.00 96.12 150 LEU A CA 1
ATOM 1204 C C . LEU A 1 150 ? -17.972 4.835 3.745 1.00 96.12 150 LEU A C 1
ATOM 1206 O O . LEU A 1 150 ? -18.271 3.666 3.517 1.00 96.12 150 LEU A O 1
ATOM 1210 N N . GLY A 1 151 ? -18.008 5.338 4.986 1.00 95.56 151 GLY A N 1
ATOM 1211 C CA . GLY A 1 151 ? -18.367 4.555 6.171 1.00 95.56 151 GLY A CA 1
ATOM 1212 C C . GLY A 1 151 ? -17.286 3.567 6.621 1.00 95.56 151 GLY A C 1
ATOM 1213 O O . GLY A 1 151 ? -17.584 2.637 7.368 1.00 95.56 151 GLY A O 1
ATOM 1214 N N . ILE A 1 152 ? -16.039 3.745 6.178 1.00 95.69 152 ILE A N 1
ATOM 1215 C CA . ILE A 1 152 ? -14.906 2.893 6.551 1.00 95.69 152 ILE A CA 1
ATOM 1216 C C . ILE A 1 152 ? -14.218 3.504 7.777 1.00 95.69 152 ILE A C 1
ATOM 1218 O O . ILE A 1 152 ? -13.712 4.625 7.712 1.00 95.69 152 ILE A O 1
ATOM 1222 N N . ASP A 1 153 ? -14.174 2.766 8.892 1.00 95.12 153 ASP A N 1
ATOM 1223 C CA . ASP A 1 153 ? -13.466 3.217 10.097 1.00 95.12 153 ASP A CA 1
ATOM 1224 C C . ASP A 1 153 ? -11.950 3.141 9.878 1.00 95.12 153 ASP A C 1
ATOM 1226 O O . ASP A 1 153 ? -11.366 2.074 9.645 1.00 95.12 153 ASP A O 1
ATOM 1230 N N . ALA A 1 154 ? -11.322 4.308 9.947 1.00 96.31 154 ALA A N 1
ATOM 1231 C CA . ALA A 1 154 ? -9.896 4.507 9.797 1.00 96.31 154 ALA A CA 1
ATOM 1232 C C . ALA A 1 154 ? -9.411 5.522 10.835 1.00 96.31 154 ALA A C 1
ATOM 1234 O O . ALA A 1 154 ? -10.153 6.414 11.253 1.00 96.31 154 ALA A O 1
ATOM 1235 N N . ALA A 1 155 ? -8.159 5.386 11.253 1.00 95.75 155 ALA A N 1
ATOM 1236 C CA . ALA A 1 155 ? -7.547 6.258 12.247 1.00 95.75 155 ALA A CA 1
ATOM 1237 C C . ALA A 1 155 ? -6.140 6.681 11.825 1.00 95.75 155 ALA A C 1
ATOM 1239 O O . ALA A 1 155 ? -5.532 6.057 10.954 1.00 95.75 155 ALA A O 1
ATOM 1240 N N . THR A 1 156 ? -5.609 7.719 12.471 1.00 95.81 156 THR A N 1
ATOM 1241 C CA . THR A 1 156 ? -4.217 8.156 12.305 1.00 95.81 156 THR A CA 1
ATOM 1242 C C . THR A 1 156 ? -3.505 8.256 13.647 1.00 95.81 156 THR A C 1
ATOM 1244 O O . THR A 1 156 ? -4.106 8.625 14.655 1.00 95.81 156 THR A O 1
ATOM 1247 N N . LEU A 1 157 ? -2.214 7.929 13.658 1.00 94.88 157 LEU A N 1
ATOM 1248 C CA . LEU A 1 157 ? -1.302 8.148 14.772 1.00 94.88 157 LEU A CA 1
ATOM 1249 C C . LEU A 1 157 ? -0.085 8.942 14.281 1.00 94.88 157 LEU A C 1
ATOM 1251 O O . LEU A 1 157 ? 0.801 8.434 13.597 1.00 94.88 157 LEU A O 1
ATOM 1255 N N . ASN A 1 158 ? -0.013 10.197 14.695 1.00 93.56 158 ASN A N 1
ATOM 1256 C CA . ASN A 1 158 ? 1.053 11.141 14.389 1.00 93.56 158 ASN A CA 1
ATOM 1257 C C . ASN A 1 158 ? 1.453 11.910 15.669 1.00 93.56 158 ASN A C 1
ATOM 1259 O O . ASN A 1 158 ? 1.172 11.481 16.800 1.00 93.56 158 ASN A O 1
ATOM 1263 N N . GLN A 1 159 ? 2.190 13.011 15.521 1.00 89.38 159 GLN A N 1
ATOM 1264 C CA . GLN A 1 159 ? 2.628 13.825 16.661 1.00 89.38 159 GLN A CA 1
ATOM 1265 C C . GLN A 1 159 ? 1.493 14.656 17.279 1.00 89.38 159 GLN A C 1
ATOM 1267 O O . GLN A 1 159 ? 1.506 14.861 18.489 1.00 89.38 159 GLN A O 1
ATOM 1272 N N . SER A 1 160 ? 0.507 15.073 16.482 1.00 89.94 160 SER A N 1
ATOM 1273 C CA . SER A 1 160 ? -0.638 15.889 16.906 1.00 89.94 160 SER A CA 1
ATOM 1274 C C . SER A 1 160 ? -1.847 15.071 17.378 1.00 89.94 160 SER A C 1
ATOM 1276 O O . SER A 1 160 ? -2.844 15.646 17.808 1.00 89.94 160 SER A O 1
ATOM 1278 N N . THR A 1 161 ? -1.785 13.736 17.334 1.00 92.62 161 THR A N 1
ATOM 1279 C CA . THR A 1 161 ? -2.905 12.880 17.751 1.00 92.62 161 THR A CA 1
ATOM 1280 C C . THR A 1 161 ? -3.188 13.001 19.245 1.00 92.62 161 THR A C 1
ATOM 1282 O O . THR A 1 161 ? -2.284 12.866 20.075 1.00 92.62 161 THR A O 1
ATOM 1285 N N . THR A 1 162 ? -4.462 13.193 19.586 1.00 94.44 162 THR A N 1
ATOM 1286 C CA . THR A 1 162 ? -4.917 13.350 20.969 1.00 94.44 162 THR A CA 1
ATOM 1287 C C . THR A 1 162 ? -4.777 12.057 21.776 1.00 94.44 162 THR A C 1
ATOM 1289 O O . THR A 1 162 ? -4.672 10.951 21.234 1.00 94.44 162 THR A O 1
ATOM 1292 N N . LYS A 1 163 ? -4.767 12.176 23.108 1.00 92.94 163 LYS A N 1
ATOM 1293 C CA . LYS A 1 163 ? -4.642 11.012 24.001 1.00 92.94 163 LYS A CA 1
ATOM 1294 C C . LYS A 1 163 ? -5.859 10.093 23.899 1.00 92.94 163 LYS A C 1
ATOM 1296 O O . LYS A 1 163 ? -5.705 8.875 23.983 1.00 92.94 163 LYS A O 1
ATOM 1301 N N . GLU A 1 164 ? -7.035 10.673 23.695 1.00 94.62 164 GLU A N 1
ATOM 1302 C CA . GLU A 1 164 ? -8.307 9.973 23.536 1.00 94.62 164 GLU A CA 1
ATOM 1303 C C . GLU A 1 164 ? -8.266 9.084 22.293 1.00 94.62 164 GLU A C 1
ATOM 1305 O O . GLU A 1 164 ? -8.554 7.890 22.378 1.00 94.62 164 GLU A O 1
ATOM 1310 N N . GLU A 1 165 ? -7.805 9.627 21.164 1.00 93.81 165 GLU A N 1
ATOM 1311 C CA . GLU A 1 165 ? -7.704 8.886 19.908 1.00 93.81 165 GLU A CA 1
ATOM 1312 C C . GLU A 1 165 ? -6.627 7.795 19.980 1.00 93.81 165 GLU A C 1
ATOM 1314 O O . GLU A 1 165 ? -6.858 6.657 19.571 1.00 93.81 165 GLU A O 1
ATOM 1319 N N . ILE A 1 166 ? -5.480 8.081 20.611 1.00 93.38 166 ILE A N 1
ATOM 1320 C CA . ILE A 1 166 ? -4.460 7.058 20.891 1.00 93.38 166 ILE A CA 1
ATOM 1321 C C . ILE A 1 166 ? -5.058 5.904 21.710 1.00 93.38 166 ILE A C 1
ATOM 1323 O O . ILE A 1 166 ? -4.774 4.736 21.430 1.00 93.38 166 ILE A O 1
ATOM 1327 N N . CYS A 1 167 ? -5.874 6.207 22.722 1.00 93.12 167 CYS A N 1
ATOM 1328 C CA . CYS A 1 167 ? -6.527 5.198 23.554 1.00 93.12 167 CYS A CA 1
ATOM 1329 C C . CYS A 1 167 ? -7.563 4.384 22.759 1.00 93.12 167 CYS A C 1
ATOM 1331 O O . CYS A 1 167 ? -7.557 3.149 22.838 1.00 93.12 167 CYS A O 1
ATOM 1333 N N . ARG A 1 168 ? -8.389 5.056 21.938 1.00 94.62 168 ARG A N 1
ATOM 1334 C CA . ARG A 1 168 ? -9.361 4.429 21.026 1.00 94.62 168 ARG A CA 1
ATOM 1335 C C . ARG A 1 168 ? -8.671 3.426 20.109 1.00 94.62 168 ARG A C 1
ATOM 1337 O O . ARG A 1 168 ? -9.040 2.254 20.102 1.00 94.62 168 ARG A O 1
ATOM 1344 N N . VAL A 1 169 ? -7.622 3.858 19.407 1.00 93.56 169 VAL A N 1
ATOM 1345 C CA . VAL A 1 169 ? -6.875 3.013 18.465 1.00 93.56 169 VAL A CA 1
ATOM 1346 C C . VAL A 1 169 ? -6.229 1.828 19.175 1.00 93.56 169 VAL A C 1
ATOM 1348 O O . VAL A 1 169 ? -6.353 0.694 18.726 1.00 93.56 169 VAL A O 1
ATOM 1351 N N . GLN A 1 170 ? -5.567 2.046 20.312 1.00 91.75 170 GLN A N 1
ATOM 1352 C CA . GLN A 1 170 ? -4.916 0.952 21.040 1.00 91.75 170 GLN A CA 1
ATOM 1353 C C . GLN A 1 170 ? -5.895 -0.099 21.562 1.00 91.75 170 GLN A C 1
ATOM 1355 O O . GLN A 1 170 ? -5.525 -1.272 21.645 1.00 91.75 170 GLN A O 1
ATOM 1360 N N . THR A 1 171 ? -7.106 0.320 21.925 1.00 91.75 171 THR A N 1
ATOM 1361 C CA . THR A 1 171 ? -8.190 -0.584 22.320 1.00 91.75 171 THR A CA 1
ATOM 1362 C C . THR A 1 171 ? -8.709 -1.342 21.100 1.00 91.75 171 THR A C 1
ATOM 1364 O O . THR A 1 171 ? -8.778 -2.568 21.132 1.00 91.75 171 THR A O 1
ATOM 1367 N N . ALA A 1 172 ? -8.955 -0.643 19.990 1.00 91.31 172 ALA A N 1
ATOM 1368 C CA . ALA A 1 172 ? -9.407 -1.241 18.737 1.00 91.31 172 ALA A CA 1
ATOM 1369 C C . ALA A 1 172 ? -8.424 -2.284 18.170 1.00 91.31 172 ALA A C 1
ATOM 1371 O O . ALA A 1 172 ? -8.851 -3.303 17.641 1.00 91.31 172 ALA A O 1
ATOM 1372 N N . LEU A 1 173 ? -7.109 -2.085 18.328 1.00 89.06 173 LEU A N 1
ATOM 1373 C CA . LEU A 1 173 ? -6.092 -3.038 17.860 1.00 89.06 173 LEU A CA 1
ATOM 1374 C C . LEU A 1 173 ? -6.195 -4.423 18.520 1.00 89.06 173 LEU A C 1
ATOM 1376 O O . LEU A 1 173 ? -5.787 -5.414 17.921 1.00 89.06 173 LEU A O 1
ATOM 1380 N N . ILE A 1 174 ? -6.701 -4.509 19.750 1.00 86.38 174 ILE A N 1
ATOM 1381 C CA . ILE A 1 174 ? -6.806 -5.778 20.492 1.00 86.38 174 ILE A CA 1
ATOM 1382 C C . ILE A 1 174 ? -8.241 -6.289 20.616 1.00 86.38 174 ILE A C 1
ATOM 1384 O O . ILE A 1 174 ? -8.442 -7.437 21.011 1.00 86.38 174 ILE A O 1
ATOM 1388 N N . ASP A 1 175 ? -9.230 -5.456 20.305 1.00 86.94 175 ASP A N 1
ATOM 1389 C CA . ASP A 1 175 ? -10.629 -5.847 20.322 1.00 86.94 175 ASP A CA 1
ATOM 1390 C C . ASP A 1 175 ? -11.011 -6.498 18.991 1.00 86.94 175 ASP A C 1
ATOM 1392 O O . ASP A 1 175 ? -11.039 -5.869 17.936 1.00 86.94 175 ASP A O 1
ATOM 1396 N N . SER A 1 176 ? -11.362 -7.781 19.042 1.00 79.12 176 SER A N 1
ATOM 1397 C CA . SER A 1 176 ? -11.780 -8.517 17.850 1.00 79.12 176 SER A CA 1
ATOM 1398 C C . SER A 1 176 ? -13.117 -8.067 17.249 1.00 79.12 176 SER A C 1
ATOM 1400 O O . SER A 1 176 ? -13.439 -8.504 16.147 1.00 79.12 176 SER A O 1
ATOM 1402 N N . LYS A 1 177 ? -13.890 -7.236 17.960 1.00 83.25 177 LYS A N 1
ATOM 1403 C CA . LYS A 1 177 ? -15.136 -6.627 17.473 1.00 83.25 177 LYS A CA 1
ATOM 1404 C C . LYS A 1 177 ? -14.929 -5.220 16.909 1.00 83.25 177 LYS A C 1
ATOM 1406 O O . LYS A 1 177 ? -15.887 -4.630 16.413 1.00 83.25 177 LYS A O 1
ATOM 1411 N N . ALA A 1 178 ? -13.713 -4.678 16.986 1.00 86.81 178 ALA A N 1
ATOM 1412 C CA . ALA A 1 178 ? -13.426 -3.356 16.460 1.00 86.81 178 ALA A CA 1
ATOM 1413 C C . ALA A 1 178 ? -13.676 -3.297 14.948 1.00 86.81 178 ALA A C 1
ATOM 1415 O O . ALA A 1 178 ? -13.319 -4.209 14.201 1.00 86.81 178 ALA A O 1
ATOM 1416 N N . LEU A 1 179 ? -14.273 -2.192 14.501 1.00 90.25 179 LEU A N 1
ATOM 1417 C CA . LEU A 1 179 ? -14.566 -1.950 13.088 1.00 90.25 179 LEU A CA 1
ATOM 1418 C C . LEU A 1 179 ? -13.381 -1.347 12.326 1.00 90.25 179 LEU A C 1
ATOM 1420 O O . LEU A 1 179 ? -13.432 -1.300 11.099 1.00 90.25 179 LEU A O 1
ATOM 1424 N N . LEU A 1 180 ? -12.331 -0.925 13.039 1.00 92.44 180 LEU A N 1
ATOM 1425 C CA . LEU A 1 180 ? -11.144 -0.282 12.486 1.00 92.44 180 LEU A CA 1
ATOM 1426 C C . LEU A 1 180 ? -10.501 -1.152 11.399 1.00 92.44 180 LEU A C 1
ATOM 1428 O O . LEU A 1 180 ? -10.070 -2.275 11.671 1.00 92.44 180 LEU A O 1
ATOM 1432 N N . ARG A 1 181 ? -10.409 -0.618 10.175 1.00 92.94 181 ARG A N 1
ATOM 1433 C CA . ARG A 1 181 ? -9.824 -1.308 9.009 1.00 92.94 181 ARG A CA 1
ATOM 1434 C C . ARG A 1 181 ? -8.468 -0.762 8.604 1.00 92.94 181 ARG A C 1
ATOM 1436 O O . ARG A 1 181 ? -7.598 -1.542 8.220 1.00 92.94 181 ARG A O 1
ATOM 1443 N N . LEU A 1 182 ? -8.272 0.551 8.711 1.00 95.56 182 LEU A N 1
ATOM 1444 C CA . LEU A 1 182 ? -7.017 1.207 8.347 1.00 95.56 182 LEU A CA 1
ATOM 1445 C C . LEU A 1 182 ? -6.448 2.009 9.511 1.00 95.56 182 LEU A C 1
ATOM 1447 O O . LEU A 1 182 ? -7.154 2.777 10.164 1.00 95.56 182 LEU A O 1
ATOM 1451 N N . LEU A 1 183 ? -5.146 1.866 9.727 1.00 96.31 183 LEU A N 1
ATOM 1452 C CA . LEU A 1 183 ? -4.389 2.680 10.660 1.00 96.31 183 LEU A CA 1
ATOM 1453 C C . LEU A 1 183 ? -3.255 3.374 9.916 1.00 96.31 183 LEU A C 1
ATOM 1455 O O . LEU A 1 183 ? -2.268 2.738 9.558 1.00 96.31 183 LEU A O 1
ATOM 1459 N N . TYR A 1 184 ? -3.385 4.680 9.729 1.00 96.75 184 TYR A N 1
ATOM 1460 C CA . TYR A 1 184 ? -2.318 5.519 9.211 1.00 96.75 184 TYR A CA 1
ATOM 1461 C C . TYR A 1 184 ? -1.349 5.888 10.338 1.00 96.75 184 TYR A C 1
ATOM 1463 O O . TYR A 1 184 ? -1.762 6.224 11.448 1.00 96.75 184 TYR A O 1
ATOM 1471 N N . VAL A 1 185 ? -0.048 5.828 10.081 1.00 95.44 185 VAL A N 1
ATOM 1472 C CA . VAL A 1 185 ? 0.981 6.201 11.054 1.00 95.44 185 VAL A CA 1
ATOM 1473 C C . VAL A 1 185 ? 2.130 6.907 10.349 1.00 95.44 185 VAL A C 1
ATOM 1475 O O . VAL A 1 185 ? 2.509 6.536 9.238 1.00 95.44 185 VAL A O 1
ATOM 1478 N N . THR A 1 186 ? 2.710 7.915 10.994 1.00 94.00 186 THR A N 1
ATOM 1479 C CA . THR A 1 186 ? 3.956 8.506 10.490 1.00 94.00 186 THR A CA 1
ATOM 1480 C C . THR A 1 186 ? 5.147 7.625 10.888 1.00 94.00 186 THR A C 1
ATOM 1482 O O . THR A 1 186 ? 5.112 6.995 11.958 1.00 94.00 186 THR A O 1
ATOM 1485 N N . PRO A 1 187 ? 6.214 7.549 10.074 1.00 91.88 187 PRO A N 1
ATOM 1486 C CA . PRO A 1 187 ? 7.365 6.693 10.369 1.00 91.88 187 PRO A CA 1
ATOM 1487 C C . PRO A 1 187 ? 8.017 7.041 11.716 1.00 91.88 187 PRO A C 1
ATOM 1489 O O . PRO A 1 187 ? 8.362 6.141 12.481 1.00 91.88 187 PRO A O 1
ATOM 1492 N N . GLU A 1 188 ? 8.085 8.325 12.084 1.00 91.81 188 GLU A N 1
ATOM 1493 C CA . GLU A 1 188 ? 8.680 8.777 13.349 1.00 91.81 188 GLU A CA 1
ATOM 1494 C C . GLU A 1 188 ? 7.862 8.292 14.552 1.00 91.81 188 GLU A C 1
ATOM 1496 O O . GLU A 1 188 ? 8.414 7.928 15.596 1.00 91.81 188 GLU A O 1
ATOM 1501 N N . LYS A 1 189 ? 6.525 8.290 14.431 1.00 91.19 189 LYS A N 1
ATOM 1502 C CA . LYS A 1 189 ? 5.629 7.826 15.495 1.00 91.19 189 LYS A CA 1
ATOM 1503 C C . LYS A 1 189 ? 5.754 6.319 15.689 1.00 91.19 189 LYS A C 1
ATOM 1505 O O . LYS A 1 189 ? 5.798 5.863 16.835 1.00 91.19 189 LYS A O 1
ATOM 1510 N N . LEU A 1 190 ? 5.828 5.572 14.587 1.00 91.25 190 LEU A N 1
ATOM 1511 C CA . LEU A 1 190 ? 5.986 4.122 14.605 1.00 91.25 190 LEU A CA 1
ATOM 1512 C C . LEU A 1 190 ? 7.338 3.720 15.209 1.00 91.25 190 LEU A C 1
ATOM 1514 O O . LEU A 1 190 ? 7.373 2.894 16.119 1.00 91.25 190 LEU A O 1
ATOM 1518 N N . ALA A 1 191 ? 8.424 4.381 14.794 1.00 88.50 191 ALA A N 1
ATOM 1519 C CA . ALA A 1 191 ? 9.775 4.130 15.294 1.00 88.50 191 ALA A CA 1
ATOM 1520 C C . ALA A 1 191 ? 9.929 4.415 16.796 1.00 88.50 191 ALA A C 1
ATOM 1522 O O . ALA A 1 191 ? 10.580 3.663 17.522 1.00 88.50 191 ALA A O 1
ATOM 1523 N N . LYS A 1 192 ? 9.306 5.489 17.296 1.00 88.62 192 LYS A N 1
ATOM 1524 C CA . LYS A 1 192 ? 9.447 5.907 18.702 1.00 88.62 192 LYS A CA 1
ATOM 1525 C C . LYS A 1 192 ? 8.520 5.157 19.661 1.00 88.62 192 LYS A C 1
ATOM 1527 O O . LYS A 1 192 ? 8.769 5.146 20.868 1.00 88.62 192 LYS A O 1
ATOM 1532 N N . SER A 1 193 ? 7.440 4.538 19.177 1.00 89.06 193 SER A N 1
ATOM 1533 C CA . SER A 1 193 ? 6.394 3.988 20.045 1.00 89.06 193 SER A CA 1
ATOM 1534 C C . SER A 1 193 ? 6.409 2.462 20.152 1.00 89.06 193 SER A C 1
ATOM 1536 O O . SER A 1 193 ? 5.642 1.756 19.495 1.00 89.06 193 SER A O 1
ATOM 1538 N N . LYS A 1 194 ? 7.182 1.942 21.117 1.00 89.38 194 LYS A N 1
ATOM 1539 C CA . LYS A 1 194 ? 7.170 0.508 21.482 1.00 89.38 194 LYS A CA 1
ATOM 1540 C C . LYS A 1 194 ? 5.767 -0.010 21.827 1.00 89.38 194 LYS A C 1
ATOM 1542 O O . LYS A 1 194 ? 5.422 -1.146 21.525 1.00 89.38 194 LYS A O 1
ATOM 1547 N N . ARG A 1 195 ? 4.929 0.829 22.447 1.00 89.56 195 ARG A N 1
ATOM 1548 C CA . ARG A 1 195 ? 3.557 0.458 22.828 1.00 89.56 195 ARG A CA 1
ATOM 1549 C C . ARG A 1 195 ? 2.667 0.191 21.611 1.00 89.56 195 ARG A C 1
ATOM 1551 O O . ARG A 1 195 ? 1.862 -0.732 21.676 1.00 89.56 195 ARG A O 1
ATOM 1558 N N . ILE A 1 196 ? 2.797 0.975 20.536 1.00 89.62 196 ILE A N 1
ATOM 1559 C CA . ILE A 1 196 ? 2.051 0.749 19.286 1.00 89.62 196 ILE A CA 1
ATOM 1560 C C . ILE A 1 196 ? 2.530 -0.549 18.632 1.00 89.62 196 ILE A C 1
ATOM 1562 O O . ILE A 1 196 ? 1.701 -1.406 18.337 1.00 89.62 196 ILE A O 1
ATOM 1566 N N . MET A 1 197 ? 3.848 -0.735 18.512 1.00 89.88 197 MET A N 1
ATOM 1567 C CA . MET A 1 197 ? 4.451 -1.955 17.957 1.00 89.88 197 MET A CA 1
ATOM 1568 C C . MET A 1 197 ? 3.956 -3.221 18.673 1.00 89.88 197 MET A C 1
ATOM 1570 O O . MET A 1 197 ? 3.409 -4.115 18.035 1.00 89.88 197 MET A O 1
ATOM 1574 N N . ASN A 1 198 ? 4.005 -3.247 20.009 1.00 90.31 198 ASN A N 1
ATOM 1575 C CA . ASN A 1 198 ? 3.530 -4.391 20.798 1.00 90.31 198 ASN A CA 1
ATOM 1576 C C . ASN A 1 198 ? 2.022 -4.659 20.627 1.00 90.31 198 ASN A C 1
ATOM 1578 O O . ASN A 1 198 ? 1.568 -5.792 20.776 1.00 90.31 198 ASN A O 1
ATOM 1582 N N . ARG A 1 199 ? 1.206 -3.623 20.382 1.00 90.00 199 ARG A N 1
ATOM 1583 C CA . ARG A 1 199 ? -0.241 -3.782 20.147 1.00 90.00 199 ARG A CA 1
ATOM 1584 C C . ARG A 1 199 ? -0.522 -4.325 18.749 1.00 90.00 199 ARG A C 1
ATOM 1586 O O . ARG A 1 199 ? -1.387 -5.185 18.622 1.00 90.00 199 ARG A O 1
ATOM 1593 N N . LEU A 1 200 ? 0.213 -3.860 17.739 1.00 89.56 200 LEU A N 1
ATOM 1594 C CA . LEU A 1 200 ? 0.145 -4.387 16.375 1.00 89.56 200 LEU A CA 1
ATOM 1595 C C . LEU A 1 200 ? 0.560 -5.862 16.327 1.00 89.56 200 LEU A C 1
ATOM 1597 O O . LEU A 1 200 ? -0.109 -6.659 15.676 1.00 89.56 200 LEU A O 1
ATOM 1601 N N . GLU A 1 201 ? 1.603 -6.240 17.066 1.00 89.00 201 GLU A N 1
ATOM 1602 C CA . GLU A 1 201 ? 2.070 -7.630 17.164 1.00 89.00 201 GLU A CA 1
ATOM 1603 C C . GLU A 1 201 ? 1.000 -8.533 17.781 1.00 89.00 201 GLU A C 1
ATOM 1605 O O . GLU A 1 201 ? 0.564 -9.495 17.154 1.00 89.00 201 GLU A O 1
ATOM 1610 N N . LYS A 1 202 ? 0.435 -8.130 18.927 1.00 87.00 202 LYS A N 1
ATOM 1611 C CA . LYS A 1 202 ? -0.697 -8.845 19.540 1.00 87.00 202 LYS A CA 1
ATOM 1612 C C . LYS A 1 202 ? -1.906 -8.942 18.612 1.00 87.00 202 LYS A C 1
ATOM 1614 O O . LYS A 1 202 ? -2.562 -9.979 18.568 1.00 87.00 202 LYS A O 1
ATOM 1619 N N . CYS A 1 203 ? -2.215 -7.876 17.872 1.00 85.19 203 CYS A N 1
ATOM 1620 C CA . CYS A 1 203 ? -3.274 -7.898 16.865 1.00 85.19 203 CYS A CA 1
ATOM 1621 C C . CYS A 1 203 ? -2.994 -8.963 15.791 1.00 85.19 203 CYS A C 1
ATOM 1623 O O . CYS A 1 203 ? -3.917 -9.624 15.317 1.00 85.19 203 CYS A O 1
ATOM 1625 N N . ASN A 1 204 ? -1.727 -9.150 15.408 1.00 83.56 204 ASN A N 1
ATOM 1626 C CA . ASN A 1 204 ? -1.324 -10.078 14.353 1.00 83.56 204 ASN A CA 1
ATOM 1627 C C . ASN A 1 204 ? -1.482 -11.513 14.832 1.00 83.56 204 ASN A C 1
ATOM 1629 O O . ASN A 1 204 ? -2.111 -12.323 14.154 1.00 83.56 204 ASN A O 1
ATOM 1633 N N . ASP A 1 205 ? -1.004 -11.788 16.042 1.00 81.31 205 ASP A N 1
ATOM 1634 C CA . ASP A 1 205 ? -1.099 -13.101 16.669 1.00 81.31 205 ASP A CA 1
ATOM 1635 C C . ASP A 1 205 ? -2.557 -13.535 16.837 1.00 81.31 205 ASP A C 1
ATOM 1637 O O . ASP A 1 205 ? -2.931 -14.637 16.435 1.00 81.31 205 ASP A O 1
ATOM 1641 N N . LEU A 1 206 ? -3.417 -12.643 17.344 1.00 76.88 206 LEU A N 1
ATOM 1642 C CA . LEU A 1 206 ? -4.845 -12.925 17.516 1.00 76.88 206 LEU A CA 1
ATOM 1643 C C . LEU A 1 206 ? -5.541 -13.265 16.193 1.00 76.88 206 LEU A C 1
ATOM 1645 O O . LEU A 1 206 ? -6.433 -14.114 16.168 1.00 76.88 206 LEU A O 1
ATOM 1649 N N . LYS A 1 207 ? -5.155 -12.614 15.091 1.00 70.25 207 LYS A N 1
ATOM 1650 C CA . LYS A 1 207 ? -5.744 -12.867 13.770 1.00 70.25 207 LYS A CA 1
ATOM 1651 C C . LYS A 1 207 ? -5.178 -14.128 13.119 1.00 70.25 207 LYS A C 1
ATOM 1653 O O . LYS A 1 207 ? -5.951 -14.908 12.566 1.00 70.25 207 LYS A O 1
ATOM 1658 N N . ARG A 1 208 ? -3.878 -14.396 13.290 1.00 60.03 208 ARG A N 1
ATOM 1659 C CA . ARG A 1 208 ? -3.228 -15.646 12.868 1.00 60.03 208 ARG A CA 1
ATOM 1660 C C . ARG A 1 208 ? -3.863 -16.867 13.537 1.00 60.03 208 ARG A C 1
ATOM 1662 O O . ARG A 1 208 ? -4.098 -17.868 12.867 1.00 60.03 208 ARG A O 1
ATOM 1669 N N . LEU A 1 209 ? -4.197 -16.769 14.825 1.00 52.19 209 LEU A N 1
ATOM 1670 C CA . LEU A 1 209 ? -4.852 -17.844 15.579 1.00 52.19 209 LEU A CA 1
ATOM 1671 C C . LEU A 1 209 ? -6.282 -18.143 15.108 1.00 52.19 209 LEU A C 1
ATOM 1673 O O . LEU A 1 209 ? -6.760 -19.257 15.300 1.00 52.19 209 LEU A O 1
ATOM 1677 N N . LYS A 1 210 ? -6.972 -17.182 14.480 1.00 55.19 210 LYS A N 1
ATOM 1678 C CA . LYS A 1 210 ? -8.364 -17.366 14.043 1.00 55.19 210 LYS A CA 1
ATOM 1679 C C . LYS A 1 210 ? -8.526 -18.124 12.718 1.00 55.19 210 LYS A C 1
ATOM 1681 O O . LYS A 1 210 ? -9.668 -18.374 12.354 1.00 55.19 210 LYS A O 1
ATOM 1686 N N . LEU A 1 211 ? -7.445 -18.502 12.014 1.00 51.22 211 LEU A N 1
ATOM 1687 C CA . LEU A 1 211 ? -7.474 -19.279 10.750 1.00 51.22 211 LEU A CA 1
ATOM 1688 C C . LEU A 1 211 ? -8.526 -18.800 9.724 1.00 51.22 211 LEU A C 1
ATOM 1690 O O . LEU A 1 211 ? -9.047 -19.572 8.923 1.00 51.22 211 LEU A O 1
ATOM 1694 N N . LEU A 1 212 ? -8.856 -17.510 9.729 1.00 54.88 212 LEU A N 1
ATOM 1695 C CA . LEU A 1 212 ? -9.788 -16.937 8.765 1.00 54.88 212 LEU A CA 1
ATOM 1696 C C . LEU A 1 212 ? -9.065 -16.800 7.424 1.00 54.88 212 LEU A C 1
ATOM 1698 O O . LEU A 1 212 ? -7.959 -16.256 7.393 1.00 54.88 212 LEU A O 1
ATOM 1702 N N . LEU A 1 213 ? -9.700 -17.228 6.323 1.00 51.59 213 LEU A N 1
ATOM 1703 C CA . LEU A 1 213 ? -9.120 -17.178 4.967 1.00 51.59 213 LEU A CA 1
ATOM 1704 C C . LEU A 1 213 ? -8.497 -15.805 4.620 1.00 51.59 213 LEU A C 1
ATOM 1706 O O . LEU A 1 213 ? -7.478 -15.758 3.938 1.00 51.59 213 LEU A O 1
ATOM 1710 N N . TYR A 1 214 ? -9.046 -14.707 5.162 1.00 57.31 214 TYR A N 1
ATOM 1711 C CA . TYR A 1 214 ? -8.572 -13.323 4.968 1.00 57.31 214 TYR A CA 1
ATOM 1712 C C . TYR A 1 214 ? -8.223 -12.595 6.281 1.00 57.31 214 TYR A C 1
ATOM 1714 O O . TYR A 1 214 ? -8.336 -11.373 6.393 1.00 57.31 214 TYR A O 1
ATOM 1722 N N . GLY A 1 215 ? -7.849 -13.341 7.321 1.00 63.00 215 GLY A N 1
ATOM 1723 C CA . GLY A 1 215 ? -7.517 -12.812 8.647 1.00 63.00 215 GLY A CA 1
ATOM 1724 C C . GLY A 1 215 ? -6.047 -12.429 8.801 1.00 63.00 215 GLY A C 1
ATOM 1725 O O . GLY A 1 215 ? -5.410 -12.891 9.740 1.00 63.00 215 GLY A O 1
ATOM 1726 N N . PHE A 1 216 ? -5.482 -11.630 7.895 1.00 68.62 216 PHE A N 1
ATOM 1727 C CA . PHE A 1 216 ? -4.082 -11.197 7.985 1.00 68.62 216 PHE A CA 1
ATOM 1728 C C . PHE A 1 216 ? -3.965 -9.674 8.005 1.00 68.62 216 PHE A C 1
ATOM 1730 O O . PHE A 1 216 ? -4.816 -8.978 7.461 1.00 68.62 216 PHE A O 1
ATOM 1737 N N . GLN A 1 217 ? -2.935 -9.151 8.668 1.00 85.38 217 GLN A N 1
ATOM 1738 C CA . GLN A 1 217 ? -2.586 -7.735 8.556 1.00 85.38 217 GLN A CA 1
ATOM 1739 C C . GLN A 1 217 ? -1.847 -7.476 7.249 1.00 85.38 217 GLN A C 1
ATOM 1741 O O . GLN A 1 217 ? -1.140 -8.355 6.779 1.00 85.38 217 GLN A O 1
ATOM 1746 N N . LEU A 1 218 ? -1.969 -6.270 6.709 1.00 93.25 218 LEU A N 1
ATOM 1747 C CA . LEU A 1 218 ? -1.199 -5.797 5.557 1.00 93.25 218 LEU A CA 1
ATOM 1748 C C . LEU A 1 218 ? -0.430 -4.551 5.975 1.00 93.25 218 LEU A C 1
ATOM 1750 O O . LEU A 1 218 ? -0.979 -3.690 6.664 1.00 93.25 218 LEU A O 1
ATOM 1754 N N . ILE A 1 219 ? 0.820 -4.442 5.538 1.00 95.31 219 ILE A N 1
ATOM 1755 C CA . ILE A 1 219 ? 1.628 -3.241 5.738 1.00 95.31 219 ILE A CA 1
ATOM 1756 C C . ILE A 1 219 ? 1.730 -2.513 4.404 1.00 95.31 219 ILE A C 1
ATOM 1758 O O . ILE A 1 219 ? 2.291 -3.042 3.452 1.00 95.31 219 ILE A O 1
ATOM 1762 N N . ALA A 1 220 ? 1.203 -1.298 4.333 1.00 96.12 220 ALA A N 1
ATOM 1763 C CA . ALA A 1 220 ? 1.374 -0.409 3.197 1.00 96.12 220 ALA A CA 1
ATOM 1764 C C . ALA A 1 220 ? 2.399 0.674 3.545 1.00 96.12 220 ALA A C 1
ATOM 1766 O O . ALA A 1 220 ? 2.269 1.338 4.571 1.00 96.12 220 ALA A O 1
ATOM 1767 N N . ILE A 1 221 ? 3.412 0.859 2.703 1.00 95.38 221 ILE A N 1
ATOM 1768 C CA . ILE A 1 221 ? 4.356 1.974 2.792 1.00 95.38 221 ILE A CA 1
ATOM 1769 C C . ILE A 1 221 ? 4.058 2.914 1.632 1.00 95.38 221 ILE A C 1
ATOM 1771 O O . ILE A 1 221 ? 4.340 2.598 0.477 1.00 95.38 221 ILE A O 1
ATOM 1775 N N . ASP A 1 222 ? 3.466 4.053 1.956 1.00 94.19 222 ASP A N 1
ATOM 1776 C CA . ASP A 1 222 ? 3.203 5.129 1.014 1.00 94.19 222 ASP A CA 1
ATOM 1777 C C . ASP A 1 222 ? 4.462 5.979 0.820 1.00 94.19 222 ASP A C 1
ATOM 1779 O O . ASP A 1 222 ? 5.248 6.159 1.753 1.00 94.19 222 ASP A O 1
ATOM 1783 N N . GLU A 1 223 ? 4.661 6.470 -0.400 1.00 92.38 223 GLU A N 1
ATOM 1784 C CA . GLU A 1 223 ? 5.897 7.129 -0.838 1.00 92.38 223 GLU A CA 1
ATOM 1785 C C . GLU A 1 223 ? 7.164 6.352 -0.441 1.00 92.38 223 GLU A C 1
ATOM 1787 O O . GLU A 1 223 ? 8.124 6.877 0.120 1.00 92.38 223 GLU A O 1
ATOM 1792 N N . VAL A 1 224 ? 7.184 5.053 -0.757 1.00 92.69 224 VAL A N 1
ATOM 1793 C CA . VAL A 1 224 ? 8.272 4.135 -0.371 1.00 92.69 224 VAL A CA 1
ATOM 1794 C C . VAL A 1 224 ? 9.653 4.584 -0.869 1.00 92.69 224 VAL A C 1
ATOM 1796 O O . VAL A 1 224 ? 10.674 4.235 -0.274 1.00 92.69 224 VAL A O 1
ATOM 1799 N N . HIS A 1 225 ? 9.699 5.414 -1.914 1.00 91.69 225 HIS A N 1
ATOM 1800 C CA . HIS A 1 225 ? 10.930 6.013 -2.420 1.00 91.69 225 HIS A CA 1
ATOM 1801 C C . HIS A 1 225 ? 11.670 6.857 -1.359 1.00 91.69 225 HIS A C 1
ATOM 1803 O O . HIS A 1 225 ? 12.890 6.984 -1.449 1.00 91.69 225 HIS A O 1
ATOM 1809 N N . CYS A 1 226 ? 10.980 7.359 -0.323 1.00 90.62 226 CYS A N 1
ATOM 1810 C CA . CYS A 1 226 ? 11.576 8.092 0.800 1.00 90.62 226 CYS A CA 1
ATOM 1811 C C . CYS A 1 226 ? 12.600 7.269 1.604 1.00 90.62 226 CYS A C 1
ATOM 1813 O O . CYS A 1 226 ? 13.398 7.844 2.346 1.00 90.62 226 CYS A O 1
ATOM 1815 N N . CYS A 1 227 ? 12.613 5.934 1.472 1.00 88.19 227 CYS A N 1
ATOM 1816 C CA . CYS A 1 227 ? 13.632 5.089 2.101 1.00 88.19 227 CYS A CA 1
ATOM 1817 C C . CYS A 1 227 ? 15.031 5.343 1.524 1.00 88.19 227 CYS A C 1
ATOM 1819 O O . CYS A 1 227 ? 16.021 5.236 2.249 1.00 88.19 227 CYS A O 1
ATOM 1821 N N . SER A 1 228 ? 15.111 5.643 0.226 1.00 86.69 228 SER A N 1
ATOM 1822 C CA . SER A 1 228 ? 16.367 5.712 -0.513 1.00 86.69 228 SER A CA 1
ATOM 1823 C C . SER A 1 228 ? 16.964 7.112 -0.477 1.00 86.69 228 SER A C 1
ATOM 1825 O O . SER A 1 228 ? 16.271 8.100 -0.711 1.00 86.69 228 SER A O 1
ATOM 1827 N N . GLN A 1 229 ? 18.277 7.199 -0.253 1.00 84.19 229 GLN A N 1
ATOM 1828 C CA . GLN A 1 229 ? 19.022 8.464 -0.353 1.00 84.19 229 GLN A CA 1
ATOM 1829 C C . GLN A 1 229 ? 19.138 8.969 -1.794 1.00 84.19 229 GLN A C 1
ATOM 1831 O O . GLN A 1 229 ? 19.395 10.148 -2.012 1.00 84.19 229 GLN A O 1
ATOM 1836 N N . TRP A 1 230 ? 18.932 8.079 -2.765 1.00 76.12 230 TRP A N 1
ATOM 1837 C CA . TRP A 1 230 ? 18.862 8.403 -4.188 1.00 76.12 230 TRP A CA 1
ATOM 1838 C C . TRP A 1 230 ? 17.479 8.932 -4.592 1.00 76.12 230 TRP A C 1
ATOM 1840 O O . TRP A 1 230 ? 17.289 9.383 -5.721 1.00 76.12 230 TRP A O 1
ATOM 1850 N N . GLY A 1 231 ? 16.505 8.865 -3.679 1.00 72.75 231 GLY A N 1
ATOM 1851 C CA . GLY A 1 231 ? 15.199 9.486 -3.824 1.00 72.75 231 GLY A CA 1
ATOM 1852 C C . GLY A 1 231 ? 15.262 10.998 -3.605 1.00 72.75 231 GLY A C 1
ATOM 1853 O O . GLY A 1 231 ? 16.104 11.512 -2.874 1.00 72.75 231 GLY A O 1
ATOM 1854 N N . HIS A 1 232 ? 14.332 11.718 -4.225 1.00 72.38 232 HIS A N 1
ATOM 1855 C CA . HIS A 1 232 ? 14.257 13.178 -4.134 1.00 72.38 232 HIS A CA 1
ATOM 1856 C C . HIS A 1 232 ? 13.706 13.693 -2.786 1.00 72.38 232 HIS A C 1
ATOM 1858 O O . HIS A 1 232 ? 13.910 14.862 -2.476 1.00 72.38 232 HIS A O 1
ATOM 1864 N N . ASP A 1 233 ? 13.050 12.839 -1.985 1.00 83.00 233 ASP A N 1
ATOM 1865 C CA . ASP A 1 233 ? 12.509 13.156 -0.647 1.00 83.00 233 ASP A CA 1
ATOM 1866 C C . ASP A 1 233 ? 12.964 12.117 0.401 1.00 83.00 233 ASP A C 1
ATOM 1868 O O . ASP A 1 233 ? 12.160 11.410 1.009 1.00 83.00 233 ASP A O 1
ATOM 1872 N N . PHE A 1 234 ? 14.281 11.944 0.566 1.00 85.25 234 PHE A N 1
ATOM 1873 C CA . PHE A 1 234 ? 14.839 10.987 1.529 1.00 85.25 234 PHE A CA 1
ATOM 1874 C C . PHE A 1 234 ? 14.452 11.323 2.979 1.00 85.25 234 PHE A C 1
ATOM 1876 O O . PHE A 1 234 ? 14.686 12.435 3.458 1.00 85.25 234 PHE A O 1
ATOM 1883 N N . ARG A 1 235 ? 13.957 10.323 3.723 1.00 85.56 235 ARG A N 1
ATOM 1884 C CA . ARG A 1 235 ? 13.588 10.452 5.141 1.00 85.56 235 ARG A CA 1
ATOM 1885 C C . ARG A 1 235 ? 14.281 9.401 6.012 1.00 85.56 235 ARG A C 1
ATOM 1887 O O . ARG A 1 235 ? 13.977 8.213 5.893 1.00 85.56 235 ARG A O 1
ATOM 1894 N N . PRO A 1 236 ? 15.161 9.804 6.950 1.00 84.69 236 PRO A N 1
ATOM 1895 C CA . PRO A 1 236 ? 15.900 8.873 7.804 1.00 84.69 236 PRO A CA 1
ATOM 1896 C C . PRO A 1 236 ? 15.023 7.879 8.577 1.00 84.69 236 PRO A C 1
ATOM 1898 O O . PRO A 1 236 ? 15.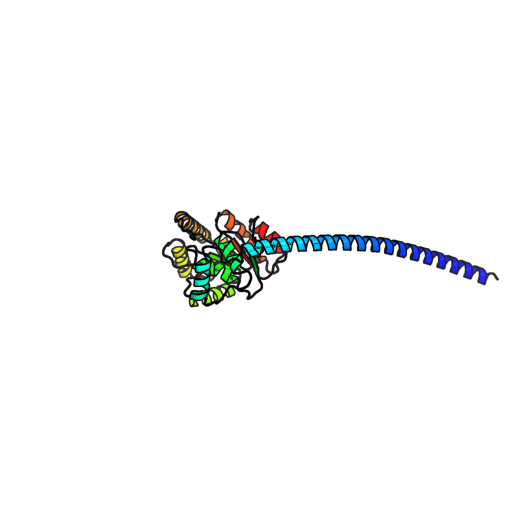404 6.716 8.707 1.00 84.69 236 PRO A O 1
ATOM 1901 N N . ASP A 1 237 ? 13.845 8.300 9.047 1.00 85.81 237 ASP A N 1
ATOM 1902 C CA . ASP A 1 237 ? 12.936 7.455 9.831 1.00 85.81 237 ASP A CA 1
ATOM 1903 C C . ASP A 1 237 ? 12.378 6.256 9.042 1.00 85.81 237 ASP A C 1
ATOM 1905 O O . ASP A 1 237 ? 12.008 5.247 9.644 1.00 85.81 237 ASP A O 1
ATOM 1909 N N . PHE A 1 238 ? 12.395 6.290 7.702 1.00 87.19 238 PHE A N 1
ATOM 1910 C CA . PHE A 1 238 ? 12.005 5.137 6.881 1.00 87.19 238 PHE A CA 1
ATOM 1911 C C . PHE A 1 238 ? 12.997 3.971 6.982 1.00 87.19 238 PHE A C 1
ATOM 1913 O O . PHE A 1 238 ? 12.609 2.820 6.788 1.00 87.19 238 PHE A O 1
ATOM 1920 N N . LYS A 1 239 ? 14.261 4.214 7.363 1.00 83.19 239 LYS A N 1
ATOM 1921 C CA . LYS A 1 239 ? 15.248 3.131 7.542 1.00 83.19 239 LYS A CA 1
ATOM 1922 C C . LYS A 1 239 ? 14.842 2.141 8.637 1.00 83.19 239 LYS A C 1
ATOM 1924 O O . LYS A 1 239 ? 15.205 0.969 8.567 1.00 83.19 239 LYS A O 1
ATOM 1929 N N . PHE A 1 240 ? 14.065 2.585 9.628 1.00 85.38 240 PHE A N 1
ATOM 1930 C CA . PHE A 1 240 ? 13.541 1.718 10.686 1.00 85.38 240 PHE A CA 1
ATOM 1931 C C . PHE A 1 240 ? 12.521 0.693 10.165 1.00 85.38 240 PHE A C 1
ATOM 1933 O O . PHE A 1 240 ? 12.337 -0.350 10.790 1.00 85.38 240 PHE A O 1
ATOM 1940 N N . LEU A 1 241 ? 11.884 0.930 9.011 1.00 85.38 241 LEU A N 1
ATOM 1941 C CA . LEU A 1 241 ? 10.821 0.063 8.487 1.00 85.38 241 LEU A CA 1
ATOM 1942 C C . LEU A 1 241 ? 11.304 -1.356 8.150 1.00 85.38 241 LEU A C 1
ATOM 1944 O O . LEU A 1 241 ? 10.495 -2.279 8.106 1.00 85.38 241 LEU A O 1
ATOM 1948 N N . ASN A 1 242 ? 12.619 -1.569 8.044 1.00 85.44 242 ASN A N 1
ATOM 1949 C CA . ASN A 1 242 ? 13.229 -2.897 7.952 1.00 85.44 242 ASN A CA 1
ATOM 1950 C C . ASN A 1 242 ? 12.887 -3.822 9.138 1.00 85.44 242 ASN A C 1
ATOM 1952 O O . ASN A 1 242 ? 12.980 -5.048 9.046 1.00 85.44 242 ASN A O 1
ATOM 1956 N N . VAL A 1 243 ? 12.498 -3.253 10.284 1.00 87.75 243 VAL A N 1
ATOM 1957 C CA . VAL A 1 243 ? 12.091 -4.025 11.457 1.00 87.75 243 VAL A CA 1
ATOM 1958 C C . VAL A 1 243 ? 10.725 -4.656 11.243 1.00 87.75 243 VAL A C 1
ATOM 1960 O O . VAL A 1 243 ? 10.462 -5.723 11.790 1.00 87.75 243 VAL A O 1
ATOM 1963 N N . LEU A 1 244 ? 9.870 -4.030 10.426 1.00 88.06 244 LEU A N 1
ATOM 1964 C CA . LEU A 1 244 ? 8.490 -4.457 10.250 1.00 88.06 244 LEU A CA 1
ATOM 1965 C C . LEU A 1 244 ? 8.435 -5.863 9.669 1.00 88.06 244 LEU A C 1
ATOM 1967 O O . LEU A 1 244 ? 7.736 -6.713 10.201 1.00 88.06 244 LEU A O 1
ATOM 1971 N N . LYS A 1 245 ? 9.247 -6.160 8.654 1.00 86.00 245 LYS A N 1
ATOM 1972 C CA . LYS A 1 245 ? 9.306 -7.514 8.098 1.00 86.00 245 LYS A CA 1
ATOM 1973 C C . LYS A 1 245 ? 9.875 -8.557 9.041 1.00 86.00 245 LYS A C 1
ATOM 1975 O O . LYS A 1 245 ? 9.423 -9.698 9.037 1.00 86.00 245 LYS A O 1
ATOM 1980 N N . ARG A 1 246 ? 10.845 -8.166 9.867 1.00 85.19 246 ARG A N 1
ATOM 1981 C CA . ARG A 1 246 ? 11.435 -9.064 10.865 1.00 85.19 246 ARG A CA 1
ATOM 1982 C C . ARG A 1 246 ? 10.449 -9.398 11.982 1.00 85.19 246 ARG A C 1
ATOM 1984 O O . ARG A 1 246 ? 10.424 -10.541 12.430 1.00 85.19 246 ARG A O 1
ATOM 1991 N N . GLN A 1 247 ? 9.651 -8.419 12.405 1.00 85.81 247 GLN A N 1
ATOM 1992 C CA . GLN A 1 247 ? 8.698 -8.553 13.507 1.00 85.81 247 GLN A CA 1
ATOM 1993 C C . GLN A 1 247 ? 7.357 -9.152 13.058 1.00 85.81 247 GLN A C 1
ATOM 1995 O O . GLN A 1 247 ? 6.805 -10.010 13.738 1.00 85.81 247 GLN A O 1
ATOM 2000 N N . PHE A 1 248 ? 6.853 -8.763 11.888 1.00 86.44 248 PHE A N 1
ATOM 2001 C CA . PHE A 1 248 ? 5.582 -9.226 11.329 1.00 86.44 248 PHE A CA 1
ATOM 2002 C C . PHE A 1 248 ? 5.810 -10.291 10.249 1.00 86.44 248 PHE A C 1
ATOM 2004 O O . PHE A 1 248 ? 5.491 -10.105 9.074 1.00 86.44 248 PHE A O 1
ATOM 2011 N N . GLN A 1 249 ? 6.385 -11.431 10.636 1.00 83.25 249 GLN A N 1
ATOM 2012 C CA . GLN A 1 249 ? 6.639 -12.526 9.695 1.00 83.25 249 GLN A CA 1
ATOM 2013 C C . GLN A 1 249 ? 5.329 -13.069 9.106 1.00 83.25 249 GLN A C 1
ATOM 2015 O O . GLN A 1 249 ? 4.366 -13.332 9.829 1.00 83.25 249 GLN A O 1
ATOM 2020 N N . GLY A 1 250 ? 5.298 -13.244 7.782 1.00 82.19 250 GLY A N 1
ATOM 2021 C CA . GLY A 1 250 ? 4.115 -13.702 7.043 1.00 82.19 250 GLY A CA 1
ATOM 2022 C C . GLY A 1 250 ? 3.048 -12.628 6.792 1.00 82.19 250 GLY A C 1
ATOM 2023 O O . GLY A 1 250 ? 2.008 -12.943 6.215 1.00 82.19 250 GLY A O 1
ATOM 2024 N N . VAL A 1 251 ? 3.285 -11.378 7.206 1.00 89.38 251 VAL A N 1
ATOM 2025 C CA . VAL A 1 251 ? 2.451 -10.229 6.829 1.00 89.38 251 VAL A CA 1
ATOM 2026 C C . VAL A 1 251 ? 2.956 -9.658 5.499 1.00 89.38 251 VAL A C 1
ATOM 2028 O O . VAL A 1 251 ? 4.131 -9.275 5.429 1.00 89.38 251 VAL A O 1
ATOM 2031 N N . PRO A 1 252 ? 2.115 -9.584 4.451 1.00 91.94 252 PRO A N 1
ATOM 2032 C CA . PRO A 1 252 ? 2.499 -8.957 3.194 1.00 91.94 252 PRO A CA 1
ATOM 2033 C C . PRO A 1 252 ? 2.787 -7.469 3.374 1.00 91.94 252 PRO A C 1
ATOM 2035 O O . PRO A 1 252 ? 2.183 -6.787 4.212 1.00 91.94 252 PRO A O 1
ATOM 2038 N N . LEU A 1 253 ? 3.717 -6.976 2.565 1.00 93.94 253 LEU A N 1
ATOM 2039 C CA . LEU A 1 253 ? 4.096 -5.579 2.489 1.00 93.94 253 LEU A CA 1
ATOM 2040 C C . LEU A 1 253 ? 3.918 -5.068 1.064 1.00 93.94 253 LEU A C 1
ATOM 2042 O O . LEU A 1 253 ? 4.450 -5.637 0.115 1.00 93.94 253 LEU A O 1
ATOM 2046 N N . ILE A 1 254 ? 3.216 -3.949 0.934 1.00 95.31 254 ILE A N 1
ATOM 2047 C CA . ILE A 1 254 ? 3.065 -3.212 -0.315 1.00 95.31 254 ILE A CA 1
ATOM 2048 C C . ILE A 1 254 ? 3.766 -1.855 -0.197 1.00 95.31 254 ILE A C 1
ATOM 2050 O O . ILE A 1 254 ? 3.380 -1.015 0.612 1.00 95.31 254 ILE A O 1
ATOM 2054 N N . GLY A 1 255 ? 4.808 -1.633 -0.993 1.00 95.19 255 GLY A N 1
ATOM 2055 C CA . GLY A 1 255 ? 5.446 -0.328 -1.159 1.00 95.19 255 GLY A CA 1
ATOM 2056 C C . GLY A 1 255 ? 4.859 0.393 -2.365 1.00 95.19 255 GLY A C 1
ATOM 2057 O O . GLY A 1 255 ? 4.833 -0.175 -3.453 1.00 95.19 255 GLY A O 1
ATOM 2058 N N . LEU A 1 256 ? 4.393 1.629 -2.195 1.00 95.25 256 LEU A N 1
ATOM 2059 C CA . LEU A 1 256 ? 3.775 2.415 -3.261 1.00 95.25 256 LEU A CA 1
ATOM 2060 C C . LEU A 1 256 ? 4.561 3.701 -3.504 1.00 95.25 256 LEU A C 1
ATOM 2062 O O . LEU A 1 256 ? 4.988 4.368 -2.565 1.00 95.25 256 LEU A O 1
ATOM 2066 N N . THR A 1 257 ? 4.737 4.070 -4.769 1.00 93.38 257 THR A N 1
ATOM 2067 C CA . THR A 1 257 ? 5.335 5.354 -5.152 1.00 93.38 257 THR A CA 1
ATOM 2068 C C . THR A 1 257 ? 4.811 5.824 -6.503 1.00 93.38 257 THR A C 1
ATOM 2070 O O . THR A 1 257 ? 4.384 5.026 -7.341 1.00 93.38 257 THR A O 1
ATOM 2073 N N . ALA A 1 258 ? 4.806 7.141 -6.717 1.00 90.88 258 ALA A N 1
ATOM 2074 C CA . ALA A 1 258 ? 4.527 7.720 -8.027 1.00 90.88 258 ALA A CA 1
ATOM 2075 C C . ALA A 1 258 ? 5.712 7.629 -8.988 1.00 90.88 258 ALA A C 1
ATOM 2077 O O . ALA A 1 258 ? 5.522 7.475 -10.194 1.00 90.88 258 ALA A O 1
ATOM 2078 N N . THR A 1 259 ? 6.922 7.741 -8.449 1.00 82.38 259 THR A N 1
ATOM 2079 C CA . THR A 1 259 ? 8.161 7.803 -9.214 1.00 82.38 259 THR A CA 1
ATOM 2080 C C . THR A 1 259 ? 9.232 6.975 -8.515 1.00 82.38 259 THR A C 1
ATOM 2082 O O . THR A 1 259 ? 9.411 7.049 -7.298 1.00 82.38 259 THR A O 1
ATOM 2085 N N . ALA A 1 260 ? 9.941 6.149 -9.279 1.00 83.62 260 ALA A N 1
ATOM 2086 C CA . ALA A 1 260 ? 11.130 5.462 -8.797 1.00 83.62 260 ALA A CA 1
ATOM 2087 C C . ALA A 1 260 ? 12.043 5.115 -9.972 1.00 83.62 260 ALA A C 1
ATOM 2089 O O . ALA A 1 260 ? 11.597 4.556 -10.975 1.00 83.62 260 ALA A O 1
ATOM 2090 N N . THR A 1 261 ? 13.322 5.458 -9.851 1.00 86.31 261 THR A N 1
ATOM 2091 C CA . THR A 1 261 ? 14.360 4.957 -10.755 1.00 86.31 261 THR A CA 1
ATOM 2092 C C . THR A 1 261 ? 14.708 3.514 -10.385 1.00 86.31 261 THR A C 1
ATOM 2094 O O . THR A 1 261 ? 14.397 3.056 -9.283 1.00 86.31 261 THR A O 1
ATOM 2097 N N . ALA A 1 262 ? 15.375 2.793 -11.289 1.00 84.62 262 ALA A N 1
ATOM 2098 C CA . ALA A 1 262 ? 15.842 1.434 -11.009 1.00 84.62 262 ALA A CA 1
ATOM 2099 C C . ALA A 1 262 ? 16.736 1.379 -9.755 1.00 84.62 262 ALA A C 1
ATOM 2101 O O . ALA A 1 262 ? 16.550 0.505 -8.914 1.00 84.62 262 ALA A O 1
ATOM 2102 N N . ASP A 1 263 ? 17.620 2.367 -9.582 1.00 85.75 263 ASP A N 1
ATOM 2103 C CA . ASP A 1 263 ? 18.515 2.448 -8.422 1.00 85.75 263 ASP A CA 1
ATOM 2104 C C . ASP A 1 263 ? 17.744 2.659 -7.110 1.00 85.75 263 ASP A C 1
ATOM 2106 O O . ASP A 1 263 ? 18.026 2.002 -6.111 1.00 85.75 263 ASP A O 1
ATOM 2110 N N . VAL A 1 264 ? 16.719 3.523 -7.118 1.00 87.06 264 VAL A N 1
ATOM 2111 C CA . VAL A 1 264 ? 15.844 3.737 -5.951 1.00 87.06 264 VAL A CA 1
ATOM 2112 C C . VAL A 1 264 ? 15.080 2.462 -5.606 1.00 87.06 264 VAL A C 1
ATOM 2114 O O . VAL A 1 264 ? 14.947 2.128 -4.432 1.00 87.06 264 VAL A O 1
ATOM 2117 N N . ILE A 1 265 ? 14.588 1.733 -6.611 1.00 86.88 265 ILE A N 1
ATOM 2118 C CA . ILE A 1 265 ? 13.885 0.460 -6.413 1.00 86.88 265 ILE A CA 1
ATOM 2119 C C . ILE A 1 265 ? 14.802 -0.559 -5.737 1.00 86.88 265 ILE A C 1
ATOM 2121 O O . ILE A 1 265 ? 14.404 -1.172 -4.746 1.00 86.88 265 ILE A O 1
ATOM 2125 N N . ASP A 1 266 ? 16.013 -0.748 -6.252 1.00 87.19 266 ASP A N 1
ATOM 2126 C CA . ASP A 1 266 ? 16.937 -1.741 -5.707 1.00 87.19 266 ASP A CA 1
ATOM 2127 C C . ASP A 1 266 ? 17.410 -1.359 -4.295 1.00 87.19 266 ASP A C 1
ATOM 2129 O O . ASP A 1 266 ? 17.492 -2.221 -3.417 1.00 87.19 266 ASP A O 1
ATOM 2133 N N . ASP A 1 267 ? 17.610 -0.069 -4.021 1.00 88.81 267 ASP A N 1
ATOM 2134 C CA . ASP A 1 267 ? 17.916 0.423 -2.677 1.00 88.81 267 ASP A CA 1
ATOM 2135 C C . ASP A 1 267 ? 16.748 0.199 -1.697 1.00 88.81 267 ASP A C 1
ATOM 2137 O O . ASP A 1 267 ? 16.943 -0.326 -0.600 1.00 88.81 267 ASP A O 1
ATOM 2141 N N . VAL A 1 268 ? 15.504 0.482 -2.108 1.00 89.31 268 VAL A N 1
ATOM 2142 C CA . VAL A 1 268 ? 14.295 0.197 -1.310 1.00 89.31 268 VAL A CA 1
ATOM 2143 C C . VAL A 1 268 ? 14.210 -1.285 -0.940 1.00 89.31 268 VAL A C 1
ATOM 2145 O O . VAL A 1 268 ? 13.925 -1.608 0.216 1.00 89.31 268 VAL A O 1
ATOM 2148 N N . LYS A 1 269 ? 14.489 -2.197 -1.881 1.00 87.69 269 LYS A N 1
ATOM 2149 C CA . LYS A 1 269 ? 14.477 -3.645 -1.612 1.00 87.69 269 LYS A CA 1
ATOM 2150 C C . LYS A 1 269 ? 15.477 -4.035 -0.533 1.00 87.69 269 LYS A C 1
ATOM 2152 O O . LYS A 1 269 ? 15.132 -4.772 0.394 1.00 87.69 269 LYS A O 1
ATOM 2157 N N . ASN A 1 270 ? 16.693 -3.507 -0.642 1.00 87.88 270 ASN A N 1
ATOM 2158 C CA . ASN A 1 270 ? 17.763 -3.761 0.314 1.00 87.88 270 ASN A CA 1
ATOM 2159 C C . ASN A 1 270 ? 17.419 -3.203 1.698 1.00 87.88 270 ASN A C 1
ATOM 2161 O O . ASN A 1 270 ? 17.590 -3.896 2.700 1.00 87.88 270 ASN A O 1
ATOM 2165 N N . ILE A 1 271 ? 16.887 -1.979 1.759 1.00 88.25 271 ILE A N 1
ATOM 2166 C CA . ILE A 1 271 ? 16.525 -1.322 3.018 1.00 88.25 271 ILE A CA 1
ATOM 2167 C C . ILE A 1 271 ? 15.384 -2.063 3.708 1.00 88.25 271 ILE A C 1
ATOM 2169 O O . ILE A 1 271 ? 15.486 -2.345 4.898 1.00 88.25 271 ILE A O 1
ATOM 2173 N N . LEU A 1 272 ? 14.313 -2.405 2.987 1.00 85.81 272 LEU A N 1
ATOM 2174 C CA . LEU A 1 272 ? 13.161 -3.095 3.573 1.00 85.81 272 LEU A CA 1
ATOM 2175 C C . LEU A 1 272 ? 13.438 -4.575 3.880 1.00 85.81 272 LEU A C 1
ATOM 2177 O O . LEU A 1 272 ? 12.679 -5.185 4.634 1.00 85.81 272 LEU A O 1
ATOM 2181 N N . GLY A 1 273 ? 14.530 -5.139 3.354 1.00 82.50 273 GLY A N 1
ATOM 2182 C CA . GLY A 1 273 ? 14.948 -6.515 3.620 1.00 82.50 273 GLY A CA 1
ATOM 2183 C C . GLY A 1 273 ? 14.034 -7.556 2.974 1.00 82.50 273 GLY A C 1
ATOM 2184 O O . GLY A 1 273 ? 13.797 -8.609 3.562 1.00 82.50 273 GLY A O 1
ATOM 2185 N N . ILE A 1 274 ? 13.496 -7.253 1.790 1.00 75.56 274 ILE A N 1
ATOM 2186 C CA . ILE A 1 274 ? 12.547 -8.114 1.073 1.00 75.56 274 ILE A CA 1
ATOM 2187 C C . ILE A 1 274 ? 13.165 -8.482 -0.283 1.00 75.56 274 ILE A C 1
ATOM 2189 O O . ILE A 1 274 ? 13.165 -7.663 -1.206 1.00 75.56 274 ILE A O 1
ATOM 2193 N N . PRO A 1 275 ? 13.729 -9.695 -0.420 1.00 61.69 275 PRO A N 1
ATOM 2194 C CA . PRO A 1 275 ? 14.469 -10.079 -1.620 1.00 61.69 275 PRO A CA 1
ATOM 2195 C C . PRO A 1 275 ? 13.561 -10.423 -2.813 1.00 61.69 275 PRO A C 1
ATOM 2197 O O . PRO A 1 275 ? 13.998 -10.309 -3.956 1.00 61.69 275 PRO A O 1
ATOM 2200 N N . GLY A 1 276 ? 12.309 -10.824 -2.568 1.00 72.50 276 GLY A N 1
ATOM 2201 C CA . GLY A 1 276 ? 11.334 -11.182 -3.601 1.00 72.50 276 GLY A CA 1
ATOM 2202 C C . GLY A 1 276 ? 10.123 -10.260 -3.559 1.00 72.50 276 GLY A C 1
ATOM 2203 O O . GLY A 1 276 ? 9.178 -10.539 -2.836 1.00 72.50 276 GLY A O 1
ATOM 2204 N N . PHE A 1 277 ? 10.158 -9.169 -4.322 1.00 80.69 277 PHE A N 1
ATOM 2205 C CA . PHE A 1 277 ? 8.966 -8.365 -4.593 1.00 80.69 277 PHE A CA 1
ATOM 2206 C C . PHE A 1 277 ? 8.420 -8.691 -5.974 1.00 80.69 277 PHE A C 1
ATOM 2208 O O . PHE A 1 277 ? 9.185 -8.752 -6.943 1.00 80.69 277 PHE A O 1
ATOM 2215 N N . PHE A 1 278 ? 7.099 -8.756 -6.083 1.00 88.00 278 PHE A N 1
ATOM 2216 C CA . PHE A 1 278 ? 6.441 -8.530 -7.358 1.00 88.00 278 PHE A CA 1
ATOM 2217 C C . PHE A 1 278 ? 6.454 -7.038 -7.672 1.00 88.00 278 PHE A C 1
ATOM 2219 O O . PHE A 1 278 ? 6.132 -6.199 -6.829 1.00 88.00 278 PHE A O 1
ATOM 2226 N N . PHE A 1 279 ? 6.888 -6.716 -8.883 1.00 87.94 279 PHE A N 1
ATOM 2227 C CA . PHE A 1 279 ? 6.979 -5.348 -9.363 1.00 87.94 279 PHE A CA 1
ATOM 2228 C C . PHE A 1 279 ? 5.809 -5.066 -10.302 1.00 87.94 279 PHE A C 1
ATOM 2230 O O . PHE A 1 279 ? 5.633 -5.803 -11.275 1.00 87.94 279 PHE A O 1
ATOM 2237 N N . PHE A 1 280 ? 5.046 -4.016 -9.998 1.00 86.94 280 PHE A N 1
ATOM 2238 C CA . PHE A 1 280 ? 3.874 -3.578 -10.756 1.00 86.94 280 PHE A CA 1
ATOM 2239 C C . PHE A 1 280 ? 4.027 -2.127 -11.200 1.00 86.94 280 PHE A C 1
ATOM 2241 O O . PHE A 1 280 ? 4.388 -1.282 -10.345 1.00 86.94 280 PHE A O 1
#